Protein AF-A0A2J7RCJ8-F1 (afdb_monomer_lite)

Secondary structure (DSSP, 8-state):
-----------GGGTS-S----HHHHHHHHHHHHHHHHSTT--HHHHHHHHHHHHHTS-HHHHHHHHHHHHHHHHHHHHHHHHHHHHHHHHHHHHH---------PPPPP--------HHHHHHHTS----TTTSSSPEEEEEETTTTEEEEEETTEEEEE-HHHHHHHHHHHHHHHHPPPPEEEEEEEEEE-HHHH-HHHHHHHHHS-EEEETTTTEEEE--HHHHTTTEEEEEEE-SS-EEEEEEEEESSSTT-SHHHHHHHHHHHHHH-TT-TGGG--HHHHHHHHHHHHHHHHHS-SS--HHHHHHHHHHHHHHTGGG-SB-TTS-BSEEEEEESHHHHHHHT--

Structure (mmCIF, N/CA/C/O backbone):
data_AF-A0A2J7RCJ8-F1
#
_entry.id   AF-A0A2J7RCJ8-F1
#
loop_
_atom_site.group_PDB
_atom_site.id
_atom_site.type_symbol
_atom_site.label_atom_id
_atom_site.label_alt_id
_atom_site.label_comp_id
_atom_site.label_asym_id
_atom_site.label_entity_id
_atom_site.label_seq_id
_atom_site.pdbx_PDB_ins_code
_atom_site.Cartn_x
_atom_site.Cartn_y
_atom_site.Cartn_z
_atom_site.occupancy
_atom_site.B_iso_or_equiv
_atom_site.auth_seq_id
_atom_site.auth_comp_id
_atom_site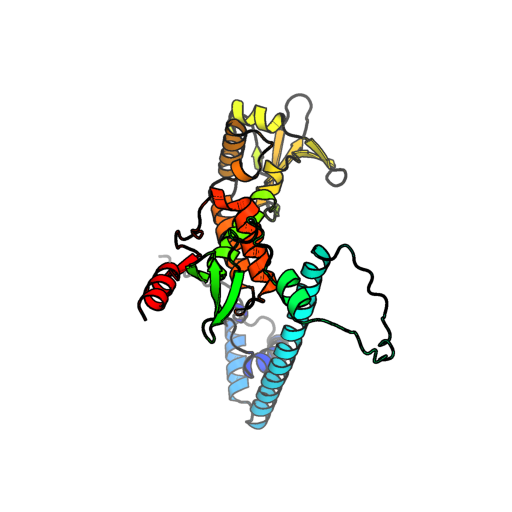.auth_asym_id
_atom_site.auth_atom_id
_atom_site.pdbx_PDB_model_num
ATOM 1 N N . MET A 1 1 ? -17.025 -30.218 -40.208 1.00 33.78 1 MET A N 1
ATOM 2 C CA . MET A 1 1 ? -17.640 -29.254 -39.274 1.00 33.78 1 MET A CA 1
ATOM 3 C C . MET A 1 1 ? -17.001 -29.493 -37.924 1.00 33.78 1 MET A C 1
ATOM 5 O O . MET A 1 1 ? -16.894 -30.642 -37.520 1.00 33.78 1 MET A O 1
ATOM 9 N N . ALA A 1 2 ? -16.418 -28.441 -37.364 1.00 34.53 2 ALA A N 1
ATOM 10 C CA . ALA A 1 2 ? -15.503 -28.496 -36.237 1.00 34.53 2 ALA A CA 1
ATOM 11 C C . ALA A 1 2 ? -16.256 -28.498 -34.902 1.00 34.53 2 ALA A C 1
ATOM 13 O O . ALA A 1 2 ? -17.109 -27.643 -34.699 1.00 34.53 2 ALA A O 1
ATOM 14 N N . GLU A 1 3 ? -15.861 -29.379 -33.985 1.00 28.91 3 GLU A N 1
ATOM 15 C CA . GLU A 1 3 ? -16.074 -29.204 -32.546 1.00 28.91 3 GLU A CA 1
ATOM 16 C C . GLU A 1 3 ? -14.773 -29.564 -31.824 1.00 28.91 3 GLU A C 1
ATOM 18 O O . GLU A 1 3 ? -14.466 -30.718 -31.533 1.00 28.91 3 GLU A O 1
ATOM 23 N N . THR A 1 4 ? -13.951 -28.547 -31.584 1.00 33.12 4 THR A N 1
ATOM 24 C CA . THR A 1 4 ? -12.796 -28.621 -30.689 1.00 33.12 4 THR A CA 1
ATOM 25 C C . THR A 1 4 ? -13.268 -28.377 -29.261 1.00 33.12 4 THR A C 1
ATOM 27 O O . THR A 1 4 ? -13.429 -27.226 -28.855 1.00 33.12 4 THR A O 1
ATOM 30 N N . LEU A 1 5 ? -13.465 -29.448 -28.488 1.00 35.62 5 LEU A N 1
ATOM 31 C CA . LEU A 1 5 ? -13.610 -29.360 -27.035 1.00 35.62 5 LEU A CA 1
ATOM 32 C C . LEU A 1 5 ? -12.259 -29.583 -26.355 1.00 35.62 5 LEU A C 1
ATOM 34 O O . LEU A 1 5 ? -11.713 -30.679 -26.258 1.00 35.62 5 LEU A O 1
ATOM 38 N N . ASN A 1 6 ? -11.744 -28.445 -25.916 1.00 37.62 6 ASN A N 1
ATOM 39 C CA . ASN A 1 6 ? -10.599 -28.205 -25.065 1.00 37.62 6 ASN A CA 1
ATOM 40 C C . ASN A 1 6 ? -10.721 -29.000 -23.746 1.00 37.62 6 ASN A C 1
ATOM 42 O O . ASN A 1 6 ? -11.616 -28.732 -22.946 1.00 37.62 6 ASN A O 1
ATOM 46 N N . SER A 1 7 ? -9.823 -29.958 -23.498 1.00 34.91 7 SER A N 1
ATOM 47 C CA . SER A 1 7 ? -9.669 -30.602 -22.187 1.00 34.91 7 SER A CA 1
ATOM 48 C C . SER A 1 7 ? -8.283 -30.282 -21.645 1.00 34.91 7 SER A C 1
ATOM 50 O O . SER A 1 7 ? -7.266 -30.868 -22.011 1.00 34.91 7 SER A O 1
ATOM 52 N N . SER A 1 8 ? -8.270 -29.258 -20.804 1.00 35.66 8 SER A N 1
ATOM 53 C CA . SER A 1 8 ? -7.143 -28.773 -20.027 1.00 35.66 8 SER A CA 1
ATOM 54 C C . SER A 1 8 ? -6.447 -29.903 -19.259 1.00 35.66 8 SER A C 1
ATOM 56 O O . SER A 1 8 ? -7.055 -30.537 -18.393 1.00 35.66 8 SER A O 1
ATOM 58 N N . ASN A 1 9 ? -5.150 -30.089 -19.514 1.00 40.53 9 ASN A N 1
ATOM 59 C CA . ASN A 1 9 ? -4.245 -30.952 -18.752 1.00 40.53 9 ASN A CA 1
ATOM 60 C C . ASN A 1 9 ? -3.974 -30.381 -17.346 1.00 40.53 9 ASN A C 1
ATOM 62 O O . ASN A 1 9 ? -2.853 -29.998 -17.010 1.00 40.53 9 ASN A O 1
ATOM 66 N N . HIS A 1 10 ? -5.002 -30.318 -16.502 1.00 37.50 10 HIS A N 1
ATOM 67 C CA . HIS A 1 10 ? -4.831 -30.066 -15.079 1.00 37.50 10 HIS A CA 1
ATOM 68 C C . HIS A 1 10 ? -4.618 -31.397 -14.356 1.00 37.50 10 HIS A C 1
ATOM 70 O O . HIS A 1 10 ? -5.434 -32.314 -14.414 1.00 37.50 10 HIS A O 1
ATOM 76 N N . SER A 1 11 ? -3.485 -31.511 -13.666 1.00 38.22 11 SER A N 1
ATOM 77 C CA . SER A 1 11 ? -3.204 -32.616 -12.753 1.00 38.22 11 SER A CA 1
ATOM 78 C C . SER A 1 11 ? -4.326 -32.684 -11.708 1.00 38.22 11 SER A C 1
ATOM 80 O O . SER A 1 11 ? -4.509 -31.730 -10.966 1.00 38.22 11 SER A O 1
ATOM 82 N N . VAL A 1 12 ? -5.062 -33.797 -11.593 1.00 42.88 12 VAL A N 1
ATOM 83 C CA . VAL A 1 12 ? -6.174 -33.990 -10.619 1.00 42.88 12 VAL A CA 1
ATOM 84 C C . VAL A 1 12 ? -5.746 -33.709 -9.164 1.00 42.88 12 VAL A C 1
ATOM 86 O O . VAL A 1 12 ? -6.575 -33.424 -8.304 1.00 42.88 12 VAL A O 1
ATOM 89 N N . SER A 1 13 ? -4.434 -33.666 -8.893 1.00 46.16 13 SER A N 1
ATOM 90 C CA . SER A 1 13 ? -3.870 -33.156 -7.637 1.00 46.16 13 SER A CA 1
ATOM 91 C C . SER A 1 13 ? -4.266 -31.710 -7.305 1.00 46.16 13 SER A C 1
ATOM 93 O O . SER A 1 13 ? -4.246 -31.363 -6.128 1.00 46.16 13 SER A O 1
ATOM 95 N N . SER A 1 14 ? -4.581 -30.865 -8.292 1.00 43.66 14 SER A N 1
ATOM 96 C CA . SER A 1 14 ? -4.983 -29.467 -8.087 1.00 43.66 14 SER A CA 1
ATOM 97 C C . SER A 1 14 ? -6.501 -29.268 -8.019 1.00 43.66 14 SER A C 1
ATOM 99 O O . SER A 1 14 ? -6.941 -28.227 -7.546 1.00 43.66 14 SER A O 1
ATOM 101 N N . GLN A 1 15 ? -7.307 -30.249 -8.445 1.00 44.03 15 GLN A N 1
ATOM 102 C CA . GLN A 1 15 ? -8.778 -30.176 -8.400 1.00 44.03 15 GLN A CA 1
ATOM 103 C C . GLN A 1 15 ? -9.377 -30.645 -7.066 1.00 44.03 15 GLN A C 1
ATOM 105 O O . GLN A 1 15 ? -10.511 -30.303 -6.740 1.00 44.03 15 GLN A O 1
ATOM 110 N N . MET A 1 16 ? -8.611 -31.362 -6.246 1.00 44.56 16 MET A N 1
ATOM 111 C CA . MET A 1 16 ? -9.000 -31.705 -4.877 1.00 44.56 16 MET A CA 1
ATOM 112 C C . MET A 1 16 ? -8.595 -30.563 -3.940 1.00 44.56 16 MET A C 1
ATOM 114 O O . MET A 1 16 ? -7.604 -30.644 -3.212 1.00 44.56 16 MET A O 1
ATOM 118 N N . GLY A 1 17 ? -9.346 -29.461 -4.018 1.00 36.94 17 GLY A N 1
ATOM 119 C CA . GLY A 1 17 ? -9.201 -28.306 -3.139 1.00 36.94 17 GLY A CA 1
ATOM 120 C C . GLY A 1 17 ? -9.111 -28.737 -1.677 1.00 36.94 17 GLY A C 1
ATOM 121 O O . GLY A 1 17 ? -9.930 -29.524 -1.213 1.00 36.94 17 GLY A O 1
ATOM 122 N N . CYS A 1 18 ? -8.074 -28.236 -1.002 1.00 49.69 18 CYS A N 1
ATOM 123 C CA . CYS A 1 18 ? -7.753 -28.358 0.420 1.00 49.69 18 CYS A CA 1
ATOM 124 C C . CYS A 1 18 ? -8.879 -28.951 1.292 1.00 49.69 18 CYS A C 1
ATOM 126 O O . CYS A 1 18 ? -9.639 -28.234 1.939 1.00 49.69 18 CYS A O 1
ATOM 128 N N . LYS A 1 19 ? -8.965 -30.278 1.328 1.00 42.50 19 LYS A N 1
ATOM 129 C CA . LYS A 1 19 ? -9.680 -31.026 2.355 1.00 42.50 19 LYS A CA 1
ATOM 130 C C . LYS A 1 19 ? -8.704 -32.084 2.832 1.00 42.50 19 LYS A C 1
ATOM 132 O O . LYS A 1 19 ? -8.189 -32.847 2.022 1.00 42.50 19 LYS A O 1
ATOM 137 N N . GLU A 1 20 ? -8.343 -31.965 4.104 1.00 48.31 20 GLU A N 1
ATOM 138 C CA . GLU A 1 20 ? -7.801 -32.990 5.006 1.00 48.31 20 GLU A CA 1
ATOM 139 C C . GLU A 1 20 ? -7.445 -34.311 4.306 1.00 48.31 20 GLU A C 1
ATOM 141 O O . GLU A 1 20 ? -8.306 -34.959 3.714 1.00 48.31 20 GLU A O 1
ATOM 146 N N . GLN A 1 21 ? -6.158 -34.679 4.318 1.00 55.47 21 GLN A N 1
ATOM 147 C CA . GLN A 1 21 ? -5.596 -35.756 3.495 1.00 55.47 21 GLN A CA 1
ATOM 148 C C . GLN A 1 21 ? -6.320 -37.084 3.752 1.00 55.47 21 GLN A C 1
ATOM 150 O O . GLN A 1 21 ? -5.940 -37.832 4.647 1.00 55.47 21 GLN A O 1
ATOM 155 N N . SER A 1 22 ? -7.341 -37.395 2.950 1.00 66.25 22 SER A N 1
ATOM 156 C CA . SER A 1 22 ? -8.106 -38.630 3.109 1.00 66.25 22 SER A CA 1
ATOM 157 C C . SER A 1 22 ? -7.198 -39.849 2.913 1.00 66.25 22 SER A C 1
ATOM 159 O O . SER A 1 22 ? -6.204 -39.786 2.178 1.00 66.25 22 SER A O 1
ATOM 161 N N . ALA A 1 23 ? -7.538 -40.970 3.556 1.00 73.12 23 ALA A N 1
ATOM 162 C CA . ALA A 1 23 ? -6.786 -42.228 3.502 1.00 73.12 23 ALA A CA 1
ATOM 163 C C . ALA A 1 23 ? -6.424 -42.650 2.057 1.00 73.12 23 ALA A C 1
ATOM 165 O O . ALA A 1 23 ? -5.292 -43.061 1.786 1.00 73.12 23 ALA A O 1
ATOM 166 N N . PHE A 1 24 ? -7.332 -42.404 1.106 1.00 76.38 24 PHE A N 1
ATOM 167 C CA . PHE A 1 24 ? -7.132 -42.644 -0.325 1.00 76.38 24 PHE A CA 1
ATOM 168 C C . PHE A 1 24 ? -5.955 -41.859 -0.921 1.00 76.38 24 PHE A C 1
ATOM 170 O O . PHE A 1 24 ? -5.207 -42.373 -1.746 1.00 76.38 24 PHE A O 1
ATOM 177 N N . THR A 1 25 ? -5.737 -40.619 -0.482 1.00 78.38 25 THR A N 1
ATOM 178 C CA . THR A 1 25 ? -4.664 -39.759 -1.011 1.00 78.38 25 THR A CA 1
ATOM 179 C C . THR A 1 25 ? -3.283 -40.334 -0.685 1.00 78.38 25 THR A C 1
ATOM 181 O O . THR A 1 25 ? -2.341 -40.211 -1.472 1.00 78.38 25 THR A O 1
ATOM 184 N N . LYS A 1 26 ? -3.146 -40.991 0.475 1.00 77.19 26 LYS A N 1
ATOM 185 C CA . LYS A 1 26 ? -1.904 -41.668 0.877 1.00 77.19 26 LYS A CA 1
ATOM 186 C C . LYS A 1 26 ? -1.665 -42.923 0.058 1.00 77.19 26 LYS A C 1
ATOM 188 O O . LYS A 1 26 ? -0.557 -43.104 -0.445 1.00 77.19 26 LYS A O 1
ATOM 193 N N . PHE A 1 27 ? -2.706 -43.725 -0.108 1.00 80.69 27 PHE A N 1
ATOM 194 C CA . PHE A 1 27 ? -2.668 -44.906 -0.953 1.00 80.69 27 PHE A CA 1
ATOM 195 C C . PHE A 1 27 ? -2.293 -44.559 -2.397 1.00 80.69 27 PHE A C 1
ATOM 197 O O . PHE A 1 27 ? -1.306 -45.072 -2.921 1.00 80.69 27 PHE A O 1
ATOM 204 N N . ALA A 1 28 ? -2.977 -43.584 -2.999 1.00 78.81 28 ALA A N 1
ATOM 205 C CA . ALA A 1 28 ? -2.711 -43.143 -4.362 1.00 78.81 28 ALA A CA 1
ATOM 206 C C . ALA A 1 28 ? -1.266 -42.649 -4.542 1.00 78.81 28 ALA A C 1
ATOM 208 O O . ALA A 1 28 ? -0.654 -42.902 -5.574 1.00 78.81 28 ALA A O 1
ATOM 209 N N . ARG A 1 29 ? -0.671 -41.995 -3.536 1.00 79.94 29 ARG A N 1
ATOM 210 C CA . ARG A 1 29 ? 0.734 -41.558 -3.594 1.00 79.94 29 ARG A CA 1
ATOM 211 C C . ARG A 1 29 ? 1.728 -42.726 -3.598 1.00 79.94 29 ARG A C 1
ATOM 213 O O . ARG A 1 29 ? 2.786 -42.593 -4.206 1.00 79.94 29 ARG A O 1
ATOM 220 N N . GLN A 1 30 ? 1.416 -43.829 -2.919 1.00 77.94 30 GLN A N 1
ATOM 221 C CA . GLN A 1 30 ? 2.280 -45.014 -2.855 1.00 77.94 30 GLN A CA 1
ATOM 222 C C . GLN A 1 30 ? 2.100 -45.938 -4.064 1.00 77.94 30 GLN A C 1
ATOM 224 O O . GLN A 1 30 ? 3.084 -46.473 -4.571 1.00 77.94 30 GLN A O 1
ATOM 229 N N . GLU A 1 31 ? 0.871 -46.088 -4.555 1.00 78.50 31 GLU A N 1
ATOM 230 C CA . GLU A 1 31 ? 0.547 -47.010 -5.648 1.00 78.50 31 GLU A CA 1
ATOM 231 C C . GLU A 1 31 ? 0.711 -46.399 -7.040 1.00 78.50 31 GLU A C 1
ATOM 233 O O . GLU A 1 31 ? 1.065 -47.105 -7.981 1.00 78.50 31 GLU A O 1
ATOM 238 N N . ARG A 1 32 ? 0.548 -45.078 -7.196 1.00 78.00 32 ARG A N 1
ATOM 239 C CA . ARG A 1 32 ? 0.750 -44.395 -8.485 1.00 78.00 32 ARG A CA 1
ATOM 240 C C . ARG A 1 32 ? 2.094 -44.717 -9.161 1.00 78.00 32 ARG A C 1
ATOM 242 O O . ARG A 1 32 ? 2.058 -45.016 -10.352 1.00 78.00 32 ARG A O 1
ATOM 249 N N . PRO A 1 33 ? 3.262 -44.696 -8.483 1.00 77.25 33 PRO A N 1
ATOM 250 C CA . PRO A 1 33 ? 4.522 -45.074 -9.126 1.00 77.25 33 PRO A CA 1
ATOM 251 C C . PRO A 1 33 ? 4.590 -46.559 -9.515 1.00 77.25 33 PRO A C 1
ATOM 253 O O . PRO A 1 33 ? 5.268 -46.883 -10.485 1.00 77.25 33 PRO A O 1
ATOM 256 N N . LYS A 1 34 ? 3.876 -47.456 -8.818 1.00 79.38 34 LYS A N 1
ATOM 257 C CA . LYS A 1 34 ? 3.797 -48.879 -9.192 1.00 79.38 34 LYS A CA 1
ATOM 258 C C . LYS A 1 34 ? 2.946 -49.067 -10.448 1.00 79.38 34 LYS A C 1
ATOM 260 O O . LYS A 1 34 ? 3.401 -49.703 -11.390 1.00 79.38 34 LYS A O 1
ATOM 265 N N . VAL A 1 35 ? 1.790 -48.401 -10.515 1.00 77.56 35 VAL A N 1
ATOM 266 C CA . VAL A 1 35 ? 0.914 -48.395 -11.703 1.00 77.56 35 VAL A CA 1
ATOM 267 C C . VAL A 1 35 ? 1.629 -47.802 -12.923 1.00 77.56 35 VAL A C 1
ATOM 269 O O . VAL A 1 35 ? 1.541 -48.354 -14.013 1.00 77.56 35 VAL A O 1
ATOM 272 N N . LEU A 1 36 ? 2.391 -46.717 -12.748 1.00 74.81 36 LEU A N 1
ATOM 273 C CA . LEU A 1 36 ? 3.191 -46.106 -13.822 1.00 74.81 36 LEU A CA 1
ATOM 274 C C . LEU A 1 36 ? 4.344 -47.001 -14.303 1.00 74.81 36 LEU A C 1
ATOM 276 O O . LEU A 1 36 ? 4.742 -46.902 -15.460 1.00 74.81 36 LEU A O 1
ATOM 280 N N . LYS A 1 37 ? 4.888 -47.853 -13.424 1.00 77.62 37 LYS A N 1
ATOM 281 C CA . LYS A 1 37 ? 5.946 -48.813 -13.766 1.00 77.62 37 LYS A CA 1
ATOM 282 C C . LYS A 1 37 ? 5.391 -50.047 -14.482 1.00 77.62 37 LYS A C 1
ATOM 284 O O . LYS A 1 37 ? 6.044 -50.560 -15.381 1.00 77.62 37 LYS A O 1
ATOM 289 N N . GLU A 1 38 ? 4.205 -50.506 -14.089 1.00 75.38 38 GLU A N 1
ATOM 290 C CA . GLU A 1 38 ? 3.490 -51.617 -14.732 1.00 75.38 38 GLU A CA 1
ATOM 291 C C . GLU A 1 38 ? 2.919 -51.217 -16.099 1.00 75.38 38 GLU A C 1
ATOM 293 O O . GLU A 1 38 ? 2.880 -52.035 -17.013 1.00 75.38 38 GLU A O 1
ATOM 298 N N . PHE A 1 39 ? 2.534 -49.947 -16.259 1.00 69.50 39 PHE A N 1
ATOM 299 C CA . PHE A 1 39 ? 1.964 -49.420 -17.493 1.00 69.50 39 PHE A CA 1
ATOM 300 C C . PHE A 1 39 ? 2.641 -48.108 -17.933 1.00 69.50 39 PHE A C 1
ATOM 302 O O . PHE A 1 39 ? 2.095 -47.015 -17.719 1.00 69.50 39 PHE A O 1
ATOM 309 N N . PRO A 1 40 ? 3.824 -48.180 -18.567 1.00 73.56 40 PRO A N 1
ATOM 310 C CA . PRO A 1 40 ? 4.488 -46.991 -19.087 1.00 73.56 40 PRO A CA 1
ATOM 311 C C . PRO A 1 40 ? 3.658 -46.367 -20.224 1.00 73.56 40 PRO A C 1
ATOM 313 O O . PRO A 1 40 ? 3.291 -47.041 -21.181 1.00 73.56 40 PRO A O 1
ATOM 316 N N . GLY A 1 41 ? 3.357 -45.067 -20.126 1.00 72.25 41 GLY A N 1
ATOM 317 C CA . GLY A 1 41 ? 2.673 -44.303 -21.183 1.00 72.25 41 GLY A CA 1
ATOM 318 C C . GLY A 1 41 ? 1.138 -44.296 -21.141 1.00 72.25 41 GLY A C 1
ATOM 319 O O . GLY A 1 41 ? 0.516 -43.750 -22.051 1.00 72.25 41 GLY A O 1
ATOM 320 N N . ILE A 1 42 ? 0.502 -44.853 -20.101 1.00 76.31 42 ILE A N 1
ATOM 321 C CA . ILE A 1 42 ? -0.959 -44.769 -19.945 1.00 76.31 42 ILE A CA 1
ATOM 322 C C . ILE A 1 42 ? -1.420 -43.325 -19.681 1.00 76.31 42 ILE A C 1
ATOM 324 O O . ILE A 1 42 ? -0.824 -42.581 -18.899 1.00 76.31 42 ILE A O 1
ATOM 328 N N . ALA A 1 43 ? -2.540 -42.954 -20.313 1.00 73.69 43 ALA A N 1
ATOM 329 C CA . ALA A 1 43 ? -3.213 -41.679 -20.100 1.00 73.69 43 ALA A CA 1
ATOM 330 C C . ALA A 1 43 ? -3.604 -41.490 -18.626 1.00 73.69 43 ALA A C 1
ATOM 332 O O . ALA A 1 43 ? -4.147 -42.385 -17.978 1.00 73.69 43 ALA A O 1
ATOM 333 N N . PHE A 1 44 ? -3.368 -40.290 -18.105 1.00 69.44 44 PHE A N 1
ATOM 334 C CA . PHE A 1 44 ? -3.556 -39.958 -16.695 1.00 69.44 44 PHE A CA 1
ATOM 335 C C . PHE A 1 44 ? -4.956 -40.293 -16.142 1.00 69.44 44 PHE A C 1
ATOM 337 O O . PHE A 1 44 ? -5.064 -40.751 -15.005 1.00 69.44 44 PHE A O 1
ATOM 344 N N . THR A 1 45 ? -6.006 -40.140 -16.953 1.00 71.81 45 THR A N 1
ATOM 345 C CA . THR A 1 45 ? -7.397 -40.476 -16.600 1.00 71.81 45 THR A CA 1
ATOM 346 C C . THR A 1 45 ? -7.589 -41.968 -16.307 1.00 71.81 45 THR A C 1
ATOM 348 O O . THR A 1 45 ? -8.194 -42.329 -15.298 1.00 71.81 45 THR A O 1
ATOM 351 N N . LYS A 1 46 ? -6.970 -42.848 -17.101 1.00 72.81 46 LYS A N 1
ATOM 352 C CA . LYS A 1 46 ? -6.979 -44.298 -16.848 1.00 72.81 46 LYS A CA 1
ATOM 353 C C . LYS A 1 46 ? -6.172 -44.674 -15.605 1.00 72.81 46 LYS A C 1
ATOM 355 O O . LYS A 1 46 ? -6.550 -45.589 -14.882 1.00 72.81 46 LYS A O 1
ATOM 360 N N . VAL A 1 47 ? -5.092 -43.944 -15.300 1.00 75.31 47 VAL A N 1
ATOM 361 C CA . VAL A 1 47 ? -4.345 -44.140 -14.041 1.00 75.31 47 VAL A CA 1
ATOM 362 C C . VAL A 1 47 ? -5.222 -43.804 -12.833 1.00 75.31 47 VAL A C 1
ATOM 364 O O . VAL A 1 47 ? -5.184 -44.524 -11.838 1.00 75.31 47 VAL A O 1
ATOM 367 N N . SER A 1 48 ? -6.025 -42.737 -12.898 1.00 73.69 48 SER A N 1
ATOM 368 C CA . SER A 1 48 ? -6.946 -42.402 -11.805 1.00 73.69 48 SER A CA 1
ATOM 369 C C . SER A 1 48 ? -8.047 -43.445 -11.606 1.00 73.69 48 SER A C 1
ATOM 371 O O . SER A 1 48 ? -8.330 -43.780 -10.459 1.00 73.69 48 SER A O 1
ATOM 373 N N . GLU A 1 49 ? -8.616 -43.994 -12.681 1.00 74.94 49 GLU A N 1
ATOM 374 C CA . GLU A 1 49 ? -9.629 -45.059 -12.605 1.00 74.94 49 GLU A CA 1
ATOM 375 C C . GLU A 1 49 ? -9.053 -46.327 -11.957 1.00 74.94 49 GLU A C 1
ATOM 377 O O . GLU A 1 49 ? -9.598 -46.815 -10.965 1.00 74.94 49 GLU A O 1
ATOM 382 N N . LEU A 1 50 ? -7.875 -46.773 -12.411 1.00 77.06 50 LEU A N 1
ATOM 383 C CA . LEU A 1 50 ? -7.176 -47.937 -11.850 1.00 77.06 50 LEU A CA 1
ATOM 384 C C . LEU A 1 50 ? -6.842 -47.771 -10.361 1.00 77.06 50 LEU A C 1
ATOM 386 O O . LEU A 1 50 ? -6.916 -48.728 -9.592 1.00 77.06 50 LEU A O 1
ATOM 390 N N . LEU A 1 51 ? -6.475 -46.563 -9.924 1.00 80.25 51 LEU A N 1
ATOM 391 C CA . LEU A 1 51 ? -6.195 -46.295 -8.510 1.00 80.25 51 LEU A CA 1
ATOM 392 C C . LEU A 1 51 ? -7.463 -46.348 -7.648 1.00 80.25 51 LEU A C 1
ATOM 394 O O . LEU A 1 51 ? -7.399 -46.808 -6.508 1.00 80.25 51 LEU A O 1
ATOM 398 N N . VAL A 1 52 ? -8.611 -45.907 -8.169 1.00 77.44 52 VAL A N 1
ATOM 399 C CA . VAL A 1 52 ? -9.899 -45.992 -7.460 1.00 77.44 52 VAL A CA 1
ATOM 400 C C . VAL A 1 52 ? -10.380 -47.440 -7.367 1.00 77.44 52 VAL A C 1
ATOM 402 O O . VAL A 1 52 ? -10.845 -47.855 -6.306 1.00 77.44 52 VAL A O 1
ATOM 405 N N . GLU A 1 53 ? -10.233 -48.226 -8.433 1.00 78.25 53 GLU A N 1
ATOM 406 C CA . GLU A 1 53 ? -10.567 -49.655 -8.428 1.00 78.25 53 GLU A CA 1
ATOM 407 C C . GLU A 1 53 ? -9.684 -50.438 -7.457 1.00 78.25 53 GLU A C 1
ATOM 409 O O . GLU A 1 53 ? -10.205 -51.166 -6.610 1.00 78.25 53 GLU A O 1
ATOM 414 N N . ARG A 1 54 ? -8.361 -50.215 -7.494 1.00 78.62 54 ARG A N 1
ATOM 415 C CA . ARG A 1 54 ? -7.434 -50.835 -6.537 1.00 78.62 54 ARG A CA 1
ATOM 416 C C . ARG A 1 54 ? -7.771 -50.453 -5.100 1.00 78.62 54 ARG A C 1
ATOM 418 O O . ARG A 1 54 ? -7.731 -51.319 -4.243 1.00 78.62 54 ARG A O 1
ATOM 425 N N . TRP A 1 55 ? -8.177 -49.209 -4.833 1.00 77.12 55 TRP A N 1
ATOM 426 C CA . TRP A 1 55 ? -8.619 -48.788 -3.498 1.00 77.12 55 TRP A CA 1
ATOM 427 C C . TRP A 1 55 ? -9.900 -49.492 -3.035 1.00 77.12 55 TRP A C 1
ATOM 429 O O . TRP A 1 55 ? -10.003 -49.873 -1.873 1.00 77.12 55 TRP A O 1
ATOM 439 N N . ARG A 1 56 ? -10.877 -49.695 -3.926 1.00 76.06 56 ARG A N 1
ATOM 440 C CA . ARG A 1 56 ? -12.118 -50.423 -3.601 1.00 76.06 56 ARG A CA 1
ATOM 441 C C . ARG A 1 56 ? -11.883 -51.917 -3.371 1.00 76.06 56 ARG A C 1
ATOM 443 O O . ARG A 1 56 ? -12.603 -52.509 -2.579 1.00 76.06 56 ARG A O 1
ATOM 450 N N . ALA A 1 57 ? -10.887 -52.496 -4.037 1.00 78.38 57 ALA A N 1
ATOM 451 C CA . ALA A 1 57 ? -10.518 -53.904 -3.907 1.00 78.38 57 ALA A CA 1
ATOM 452 C C . ALA A 1 57 ? -9.610 -54.209 -2.695 1.00 78.38 57 ALA A C 1
ATOM 454 O O . ALA A 1 57 ? -9.322 -55.377 -2.437 1.00 78.38 57 ALA A O 1
ATOM 455 N N . LEU A 1 58 ? -9.149 -53.193 -1.953 1.00 79.06 58 LEU A N 1
ATOM 456 C CA . LEU A 1 58 ? -8.327 -53.402 -0.758 1.00 79.06 58 LEU A CA 1
ATOM 457 C C . LEU A 1 58 ? -9.125 -54.039 0.389 1.00 79.06 58 LEU A C 1
ATOM 459 O O . LEU A 1 58 ? -10.273 -53.651 0.630 1.00 79.06 58 LEU A O 1
ATOM 463 N N . PRO A 1 59 ? -8.497 -54.929 1.178 1.00 78.50 59 PRO A N 1
ATOM 464 C CA . PRO A 1 59 ? -9.101 -55.464 2.389 1.00 78.50 59 PRO A CA 1
ATOM 465 C C . PRO A 1 59 ? -9.309 -54.364 3.441 1.00 78.50 59 PRO A C 1
ATOM 467 O O . PRO A 1 59 ? -8.552 -53.392 3.533 1.00 78.50 59 PRO A O 1
ATOM 470 N N . VAL A 1 60 ? -10.334 -54.538 4.280 1.00 70.62 60 VAL A N 1
ATOM 471 C CA . VAL A 1 60 ? -10.744 -53.566 5.315 1.00 70.62 60 VAL A CA 1
ATOM 472 C C . VAL A 1 60 ? -9.594 -53.226 6.280 1.00 70.62 60 VAL A C 1
ATOM 474 O O . VAL A 1 60 ? -9.476 -52.093 6.745 1.00 70.62 60 VAL A O 1
ATOM 477 N N . GLU A 1 61 ? -8.693 -54.174 6.532 1.00 72.94 61 GLU A N 1
ATOM 478 C CA . GLU A 1 61 ? -7.515 -54.003 7.390 1.00 72.94 61 GLU A CA 1
ATOM 479 C C . GLU A 1 61 ? -6.519 -52.967 6.842 1.00 72.94 61 GLU A C 1
ATOM 481 O O . GLU A 1 61 ? -5.966 -52.156 7.595 1.00 72.94 61 GLU A O 1
ATOM 486 N N . GLU A 1 62 ? -6.328 -52.933 5.522 1.00 74.62 62 GLU A N 1
ATOM 487 C CA . GLU A 1 62 ? -5.447 -51.963 4.872 1.00 74.62 62 GLU A CA 1
ATOM 488 C C . GLU A 1 62 ? -6.090 -50.576 4.798 1.00 74.62 62 GLU A C 1
ATOM 490 O O . GLU A 1 62 ? -5.407 -49.573 5.026 1.00 74.62 62 GLU A O 1
ATOM 495 N N . HIS A 1 63 ? -7.413 -50.501 4.610 1.00 71.31 63 HIS A N 1
ATOM 496 C CA . HIS A 1 63 ? -8.163 -49.243 4.735 1.00 71.31 63 HIS A CA 1
ATOM 497 C C . HIS A 1 63 ? -7.952 -48.591 6.106 1.00 71.31 63 HIS A C 1
ATOM 499 O O . HIS A 1 63 ? -7.602 -47.410 6.183 1.00 71.31 63 HIS A O 1
ATOM 505 N N . ILE A 1 64 ? -8.057 -49.373 7.188 1.00 75.44 64 ILE A N 1
ATOM 506 C CA . ILE A 1 64 ? -7.847 -48.893 8.564 1.00 75.44 64 ILE A CA 1
ATOM 507 C C . ILE A 1 64 ? -6.409 -48.388 8.764 1.00 75.44 64 ILE A C 1
ATOM 509 O O . ILE A 1 64 ? -6.186 -47.380 9.444 1.00 75.44 64 ILE A O 1
ATOM 513 N N . LYS A 1 65 ? -5.411 -49.049 8.163 1.00 80.31 65 LYS A N 1
ATOM 514 C CA . LYS A 1 65 ? -4.005 -48.619 8.223 1.00 80.31 65 LYS A CA 1
ATOM 515 C C . LYS A 1 65 ? -3.812 -47.244 7.582 1.00 80.31 65 LYS A C 1
ATOM 517 O O . LYS A 1 65 ? -3.185 -46.369 8.186 1.00 80.31 65 LYS A O 1
ATOM 522 N N . TYR A 1 66 ? -4.368 -47.028 6.392 1.00 77.06 66 TYR A N 1
ATOM 523 C CA . TYR A 1 66 ? -4.273 -45.739 5.704 1.00 77.06 66 TYR A CA 1
ATOM 524 C C . TYR A 1 66 ? -5.066 -44.633 6.412 1.00 77.06 66 TYR A C 1
ATOM 526 O O . TYR A 1 66 ? -4.628 -43.480 6.427 1.00 77.06 66 TYR A O 1
ATOM 534 N N . GLU A 1 67 ? -6.171 -44.975 7.074 1.00 76.81 67 GLU A N 1
ATOM 535 C CA . GLU A 1 67 ? -6.945 -44.038 7.889 1.00 76.81 67 GLU A CA 1
ATOM 536 C C . GLU A 1 67 ? -6.192 -43.596 9.155 1.00 76.81 67 GLU A C 1
ATOM 538 O O . GLU A 1 67 ? -6.163 -42.407 9.487 1.00 76.81 67 GLU A O 1
ATOM 543 N N . LYS A 1 68 ? -5.508 -44.523 9.839 1.00 78.94 68 LYS A N 1
ATOM 544 C CA . LYS A 1 68 ? -4.638 -44.194 10.982 1.00 78.94 68 LYS A CA 1
ATOM 545 C C . LYS A 1 68 ? -3.478 -43.286 10.566 1.00 78.94 68 LYS A C 1
ATOM 547 O O . LYS A 1 68 ? -3.214 -42.287 11.233 1.00 78.94 68 LYS A O 1
ATOM 552 N N . LEU A 1 69 ? -2.842 -43.576 9.430 1.00 75.94 69 LEU A N 1
ATOM 553 C CA . LEU A 1 69 ? -1.748 -42.761 8.887 1.00 75.94 69 LEU A CA 1
ATOM 554 C C . LEU A 1 69 ? -2.195 -41.346 8.489 1.00 75.94 69 LEU A C 1
ATOM 556 O O . LEU A 1 69 ? -1.435 -40.391 8.667 1.00 75.94 69 LEU A O 1
ATOM 560 N N . ALA A 1 70 ? -3.417 -41.190 7.973 1.00 73.38 70 ALA A N 1
ATOM 561 C CA . ALA A 1 70 ? -4.006 -39.876 7.719 1.00 73.38 70 ALA A CA 1
ATOM 562 C C . ALA A 1 70 ? -4.177 -39.085 9.030 1.00 73.38 70 ALA A C 1
ATOM 564 O O . ALA A 1 70 ? -3.667 -37.968 9.154 1.00 73.38 70 ALA A O 1
ATOM 565 N N . LYS A 1 71 ? -4.773 -39.715 10.052 1.00 76.88 71 LYS A N 1
ATOM 566 C CA . LYS A 1 71 ? -5.014 -39.106 11.373 1.00 76.88 71 LYS A CA 1
ATOM 567 C C . LYS A 1 71 ? -3.723 -38.692 12.096 1.00 76.88 71 LYS A C 1
ATOM 569 O O . LYS A 1 71 ? -3.687 -37.637 12.730 1.00 76.88 71 LYS A O 1
ATOM 574 N N . GLU A 1 72 ? -2.652 -39.481 12.015 1.00 77.19 72 GLU A N 1
ATOM 575 C CA . GLU A 1 72 ? -1.359 -39.139 12.631 1.00 77.19 72 GLU A CA 1
ATOM 576 C C . GLU A 1 72 ? -0.664 -37.950 11.959 1.00 77.19 72 GLU A C 1
ATOM 578 O O . GLU A 1 72 ? -0.079 -37.100 12.637 1.00 77.19 72 GLU A O 1
ATOM 583 N N . MET A 1 73 ? -0.738 -37.859 10.631 1.00 65.50 73 MET A N 1
ATOM 584 C CA . MET A 1 73 ? -0.144 -36.750 9.882 1.00 65.50 73 MET A CA 1
ATOM 585 C C . MET A 1 73 ? -0.905 -35.442 10.095 1.00 65.50 73 MET A C 1
ATOM 587 O O . MET A 1 73 ? -0.269 -34.394 10.202 1.00 65.50 73 MET A O 1
ATOM 591 N N . ASP A 1 74 ? -2.230 -35.494 10.241 1.00 66.50 74 ASP A N 1
ATOM 592 C CA . ASP A 1 74 ? -3.029 -34.320 10.599 1.00 66.50 74 ASP A CA 1
ATOM 593 C C . ASP A 1 74 ? -2.712 -33.827 12.017 1.00 66.50 74 ASP A C 1
ATOM 595 O O . ASP A 1 74 ? -2.566 -32.621 12.234 1.00 66.50 74 ASP A O 1
ATOM 599 N N . LYS A 1 75 ? -2.502 -34.745 12.974 1.00 72.25 75 LYS A N 1
ATOM 600 C CA . LYS A 1 75 ? -2.006 -34.392 14.317 1.00 72.25 75 LYS A CA 1
ATOM 601 C C . LYS A 1 75 ? -0.626 -33.733 14.253 1.00 72.25 75 LYS A C 1
ATOM 603 O O . LYS A 1 75 ? -0.446 -32.664 14.832 1.00 72.25 75 LYS A O 1
ATOM 608 N N . LYS A 1 76 ? 0.331 -34.308 13.513 1.00 68.25 76 LYS A N 1
ATOM 609 C CA . LYS A 1 76 ? 1.671 -33.714 13.327 1.00 68.25 76 LYS A CA 1
ATOM 610 C C . LYS A 1 76 ? 1.610 -32.346 12.644 1.00 68.25 76 LYS A C 1
ATOM 612 O O . LYS A 1 76 ? 2.336 -31.445 13.051 1.00 68.25 76 LYS A O 1
ATOM 617 N N . ARG A 1 77 ? 0.721 -32.165 11.660 1.00 60.91 77 ARG A N 1
ATOM 618 C CA . ARG A 1 77 ? 0.530 -30.888 10.961 1.00 60.91 77 ARG A CA 1
ATOM 619 C C . ARG A 1 77 ? -0.007 -29.801 11.891 1.00 60.91 77 ARG A C 1
ATOM 621 O O . ARG A 1 77 ? 0.530 -28.696 11.864 1.00 60.91 77 ARG A O 1
ATOM 628 N N . LYS A 1 78 ? -0.995 -30.117 12.740 1.00 60.69 78 LYS A N 1
ATOM 629 C CA . LYS A 1 78 ? -1.500 -29.202 13.783 1.00 60.69 78 LYS A CA 1
ATOM 630 C C . LYS A 1 78 ? -0.387 -28.802 14.761 1.00 60.69 78 LYS A C 1
ATOM 632 O O . LYS A 1 78 ? -0.156 -27.616 14.951 1.00 60.69 78 LYS A O 1
ATOM 637 N N . TYR A 1 79 ? 0.399 -29.770 15.240 1.00 57.50 79 TYR A N 1
ATOM 638 C CA . TYR A 1 79 ? 1.567 -29.507 16.094 1.00 57.50 79 TYR A CA 1
ATOM 639 C C . TYR A 1 79 ? 2.660 -28.656 15.417 1.00 57.50 79 TYR A C 1
ATOM 641 O O . TYR A 1 79 ? 3.306 -27.847 16.076 1.00 57.50 79 TYR A O 1
ATOM 649 N N . SER A 1 80 ? 2.899 -28.818 14.110 1.00 53.91 80 SER A N 1
ATOM 650 C CA . SER A 1 80 ? 3.867 -27.992 13.370 1.00 53.91 80 SER A CA 1
ATOM 651 C C . SER A 1 80 ? 3.340 -26.596 13.024 1.00 53.91 80 SER A C 1
ATOM 653 O O . SER A 1 80 ? 4.119 -25.649 13.008 1.00 53.91 80 SER A O 1
ATOM 655 N N . ALA A 1 81 ? 2.032 -26.440 12.792 1.00 50.12 81 ALA A N 1
ATOM 656 C CA . ALA A 1 81 ? 1.408 -25.137 12.564 1.00 50.12 81 ALA A CA 1
ATOM 657 C C . ALA A 1 81 ? 1.479 -24.253 13.822 1.00 50.12 81 ALA A C 1
ATOM 659 O O . ALA A 1 81 ? 1.779 -23.067 13.704 1.00 50.12 81 ALA A O 1
ATOM 660 N N . ASP A 1 82 ? 1.338 -24.852 15.011 1.00 51.91 82 ASP A N 1
ATOM 661 C CA . ASP A 1 82 ? 1.559 -24.183 16.303 1.00 51.91 82 ASP A CA 1
ATOM 662 C C . ASP A 1 82 ? 3.031 -23.794 16.555 1.00 51.91 82 ASP A C 1
ATOM 664 O O . ASP A 1 82 ? 3.307 -22.909 17.360 1.00 51.91 82 ASP A O 1
ATOM 668 N N . ARG A 1 83 ? 4.000 -24.414 15.863 1.00 45.38 83 ARG A N 1
ATOM 669 C CA . ARG A 1 83 ? 5.425 -24.020 15.929 1.00 45.38 83 ARG A CA 1
ATOM 670 C C . ARG A 1 83 ? 5.785 -22.938 14.910 1.00 45.38 83 ARG A C 1
ATOM 672 O O . ARG A 1 83 ? 6.541 -22.029 15.240 1.00 45.38 83 ARG A O 1
ATOM 679 N N . ILE A 1 84 ? 5.205 -22.987 13.709 1.00 45.59 84 ILE A N 1
ATOM 680 C CA . ILE A 1 84 ? 5.432 -21.993 12.644 1.00 45.59 84 ILE A CA 1
ATOM 681 C C . ILE A 1 84 ? 4.795 -20.637 13.000 1.00 45.59 84 ILE A C 1
ATOM 683 O O . ILE A 1 84 ? 5.371 -19.591 12.690 1.00 45.59 84 ILE A O 1
ATOM 687 N N . SER A 1 85 ? 3.667 -20.628 13.723 1.00 44.44 85 SER A N 1
ATOM 688 C CA . SER A 1 85 ? 3.112 -19.401 14.317 1.00 44.44 85 SER A CA 1
ATOM 689 C C . SER A 1 85 ? 4.046 -18.790 15.374 1.00 44.44 85 SER A C 1
ATOM 691 O O . SER A 1 85 ? 4.096 -17.572 15.507 1.00 44.44 85 SER A O 1
ATOM 693 N N . GLY A 1 86 ? 4.859 -19.598 16.063 1.00 43.38 86 GLY A N 1
ATOM 694 C CA . GLY A 1 86 ? 5.906 -19.124 16.973 1.00 43.38 86 GLY A CA 1
ATOM 695 C C . GLY A 1 86 ? 7.113 -18.499 16.261 1.00 43.38 86 GLY A C 1
ATOM 696 O O . GLY A 1 86 ? 7.609 -17.460 16.697 1.00 43.38 86 GLY A O 1
ATOM 697 N N . GLU A 1 87 ? 7.566 -19.077 15.144 1.00 41.12 87 GLU A N 1
ATOM 698 C CA . GLU A 1 87 ? 8.764 -18.621 14.414 1.00 41.12 87 GLU A CA 1
ATOM 699 C C . GLU A 1 87 ? 8.535 -17.362 13.561 1.00 41.12 87 GLU A C 1
ATOM 701 O O . GLU A 1 87 ? 9.398 -16.482 13.542 1.00 41.12 87 GLU A O 1
ATOM 706 N N . GLN A 1 88 ? 7.361 -17.179 12.941 1.00 42.00 88 GLN A N 1
ATOM 707 C CA . GLN A 1 88 ? 7.052 -15.910 12.258 1.00 42.00 88 GLN A CA 1
ATOM 708 C C . GLN A 1 88 ? 6.762 -14.759 13.236 1.00 42.00 88 GLN A C 1
ATOM 710 O O . GLN A 1 88 ? 7.090 -13.608 12.943 1.00 42.00 88 GLN A O 1
ATOM 715 N N . VAL A 1 89 ? 6.267 -15.055 14.444 1.00 42.16 89 VAL A N 1
ATOM 716 C CA . VAL A 1 89 ? 6.155 -14.065 15.531 1.00 42.16 89 VAL A CA 1
ATOM 717 C C . VAL A 1 89 ? 7.538 -13.627 16.041 1.00 42.16 89 VAL A C 1
ATOM 719 O O . VAL A 1 89 ? 7.680 -12.498 16.517 1.00 42.16 89 VAL A O 1
ATOM 722 N N . MET A 1 90 ? 8.592 -14.438 15.880 1.00 33.31 90 MET A N 1
ATOM 723 C CA . MET A 1 90 ? 9.957 -14.016 16.230 1.00 33.31 90 MET A CA 1
ATOM 724 C C . MET A 1 90 ? 10.550 -12.992 15.253 1.00 33.31 90 MET A C 1
ATOM 726 O O . MET A 1 90 ? 11.304 -12.115 15.676 1.00 33.31 90 MET A O 1
ATOM 730 N N . SER A 1 91 ? 10.186 -13.045 13.968 1.00 37.69 91 SER A N 1
ATOM 731 C CA . SER A 1 91 ? 10.681 -12.084 12.971 1.00 37.69 91 SER A CA 1
ATOM 732 C C . SER A 1 91 ? 10.063 -10.690 13.156 1.00 37.69 91 SER A C 1
ATOM 734 O O . SER A 1 91 ? 10.763 -9.686 13.036 1.00 37.69 91 SER A O 1
ATOM 736 N N . VAL A 1 92 ? 8.794 -10.610 13.579 1.00 41.31 92 VAL A N 1
ATOM 737 C CA . VAL A 1 92 ? 8.136 -9.322 13.878 1.00 41.31 92 VAL A CA 1
ATOM 738 C C . VAL A 1 92 ? 8.598 -8.746 15.227 1.00 41.31 92 VAL A C 1
ATOM 740 O O . VAL A 1 92 ? 8.762 -7.533 15.355 1.00 41.31 92 VAL A O 1
ATOM 743 N N . LYS A 1 93 ? 8.911 -9.596 16.219 1.00 39.34 93 LYS A N 1
ATOM 744 C CA . LYS A 1 93 ? 9.490 -9.156 17.504 1.00 39.34 93 LYS A CA 1
ATOM 745 C C . LYS A 1 93 ? 10.904 -8.584 17.356 1.00 39.34 93 LYS A C 1
ATOM 747 O O . LYS A 1 93 ? 11.218 -7.596 18.016 1.00 39.34 93 LYS A O 1
ATOM 752 N N . SER A 1 94 ? 11.720 -9.120 16.442 1.00 36.31 94 SER A N 1
ATOM 753 C CA . SER A 1 94 ? 13.068 -8.597 16.162 1.00 36.31 94 SER A CA 1
ATOM 754 C C . SER A 1 94 ? 13.072 -7.162 15.621 1.00 36.31 94 SER A C 1
ATOM 756 O O . SER A 1 94 ? 14.096 -6.487 15.719 1.00 36.31 94 SER A O 1
ATOM 758 N N . PHE A 1 95 ? 11.961 -6.681 15.058 1.00 39.84 95 PHE A N 1
ATOM 759 C CA . PHE A 1 95 ? 11.867 -5.312 14.548 1.00 39.84 95 PHE A CA 1
ATOM 760 C C . PHE A 1 95 ? 11.439 -4.297 15.625 1.00 39.84 95 PHE A C 1
ATOM 762 O O . PHE A 1 95 ? 11.645 -3.100 15.448 1.00 39.84 95 PHE A O 1
ATOM 769 N N . MET A 1 96 ? 10.893 -4.759 16.759 1.00 39.84 96 MET A N 1
ATOM 770 C CA . MET A 1 96 ? 10.442 -3.905 17.872 1.00 39.84 96 MET A CA 1
ATOM 771 C C . MET A 1 96 ? 11.332 -3.973 19.122 1.00 39.84 96 MET A C 1
ATOM 773 O O . MET A 1 96 ? 11.119 -3.212 20.059 1.00 39.84 96 MET A O 1
ATOM 777 N N . SER A 1 97 ? 12.361 -4.825 19.156 1.00 41.78 97 SER A N 1
ATOM 778 C CA . SER A 1 97 ? 13.283 -4.913 20.294 1.00 41.78 97 SER A CA 1
ATOM 779 C C . SER A 1 97 ? 14.667 -4.357 19.954 1.00 41.78 97 SER A C 1
ATOM 781 O O . SER A 1 97 ? 15.625 -5.107 19.758 1.00 41.78 97 SER A O 1
ATOM 783 N N . LYS A 1 98 ? 14.811 -3.030 19.930 1.00 38.91 98 LYS A N 1
ATOM 784 C CA . LYS A 1 98 ? 16.110 -2.426 20.247 1.00 38.91 98 LYS A CA 1
ATOM 785 C C . LYS A 1 98 ? 16.068 -1.898 21.672 1.00 38.91 98 LYS A C 1
ATOM 787 O O . LYS A 1 98 ? 15.333 -0.972 21.981 1.00 38.91 98 LYS A O 1
ATOM 792 N N . SER A 1 99 ? 16.945 -2.500 22.473 1.00 44.72 99 SER A N 1
ATOM 793 C CA . SER A 1 99 ? 17.240 -2.224 23.875 1.00 44.72 99 SER A CA 1
ATOM 794 C C . SER A 1 99 ? 16.214 -2.782 24.861 1.00 44.72 99 SER A C 1
ATOM 796 O O . SER A 1 99 ? 15.089 -2.315 24.943 1.00 44.72 99 SER A O 1
ATOM 798 N N . TRP A 1 100 ? 16.628 -3.807 25.607 1.00 27.81 100 TRP A N 1
ATOM 799 C CA . TRP A 1 100 ? 16.826 -3.766 27.063 1.00 27.81 100 TRP A CA 1
ATOM 800 C C . TRP A 1 100 ? 17.527 -5.079 27.445 1.00 27.81 100 TRP A C 1
ATOM 802 O O . TRP A 1 100 ? 16.961 -6.166 27.333 1.00 27.81 100 TRP A O 1
ATOM 812 N N . ASN A 1 101 ? 18.796 -4.992 27.851 1.00 39.59 101 ASN A N 1
ATOM 813 C CA . ASN A 1 101 ? 19.551 -6.148 28.335 1.00 39.59 101 ASN A CA 1
ATOM 814 C C . ASN A 1 101 ? 18.949 -6.633 29.659 1.00 39.59 101 ASN A C 1
ATOM 816 O O . ASN A 1 101 ? 19.103 -5.998 30.702 1.00 39.59 101 ASN A O 1
ATOM 820 N N . LYS A 1 102 ? 18.273 -7.783 29.618 1.00 41.88 102 LYS A N 1
ATOM 821 C CA . LYS A 1 102 ? 17.706 -8.450 30.791 1.00 41.88 102 LYS A CA 1
ATOM 822 C C . LYS A 1 102 ? 18.841 -9.121 31.574 1.00 41.88 102 LYS A C 1
ATOM 824 O O . LYS A 1 102 ? 19.222 -10.252 31.285 1.00 41.88 102 LYS A O 1
ATOM 829 N N . LYS A 1 103 ? 19.410 -8.421 32.562 1.00 42.09 103 LYS A N 1
ATOM 830 C CA . LYS A 1 103 ? 20.197 -9.080 33.615 1.00 42.09 103 LYS A CA 1
ATOM 831 C C . LYS A 1 103 ? 19.271 -10.043 34.364 1.00 42.09 103 LYS A C 1
ATOM 833 O O . LYS A 1 103 ? 18.143 -9.691 34.701 1.00 42.09 103 LYS A O 1
ATOM 838 N N . ILE A 1 104 ? 19.742 -11.263 34.597 1.00 41.41 104 ILE A N 1
ATOM 839 C CA . ILE A 1 104 ? 19.057 -12.262 35.419 1.00 41.41 104 ILE A CA 1
ATOM 840 C C . ILE A 1 104 ? 19.018 -11.724 36.855 1.00 41.41 104 ILE A C 1
ATOM 842 O O . ILE A 1 104 ? 20.028 -11.732 37.554 1.00 41.41 104 ILE A O 1
ATOM 846 N N . CYS A 1 105 ? 17.867 -11.211 37.285 1.00 36.50 105 CYS A N 1
ATOM 847 C CA . CYS A 1 105 ? 17.651 -10.814 38.671 1.00 36.50 105 CYS A CA 1
ATOM 848 C C . CYS A 1 105 ? 17.328 -12.066 39.493 1.00 36.50 105 CYS A C 1
ATOM 850 O O . CYS A 1 105 ? 16.253 -12.650 39.351 1.00 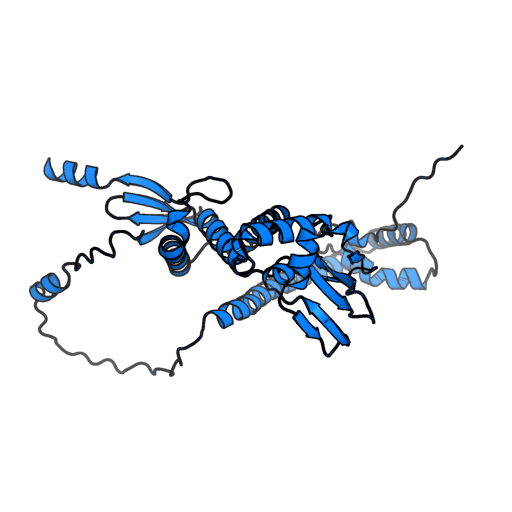36.50 105 CYS A O 1
ATOM 852 N N . GLN A 1 106 ? 18.252 -12.479 40.361 1.00 50.12 106 GLN A N 1
ATOM 853 C CA . GLN A 1 106 ? 17.923 -13.380 41.464 1.00 50.12 106 GLN A CA 1
ATOM 854 C C . GLN A 1 106 ? 16.875 -12.701 42.361 1.00 50.12 106 GLN A C 1
ATOM 856 O O . GLN A 1 106 ? 16.932 -11.488 42.571 1.00 50.12 106 GLN A O 1
ATOM 861 N N . ARG A 1 107 ? 15.891 -13.466 42.855 1.00 38.00 107 ARG A N 1
ATOM 862 C CA . ARG A 1 107 ? 14.838 -12.946 43.746 1.00 38.00 107 ARG A CA 1
ATOM 863 C C . ARG A 1 107 ? 15.489 -12.250 44.954 1.00 38.00 107 ARG A C 1
ATOM 865 O O . ARG A 1 107 ? 16.235 -12.919 45.669 1.00 38.00 107 ARG A O 1
ATOM 872 N N . PRO A 1 108 ? 15.223 -10.955 45.206 1.00 48.31 108 PRO A N 1
ATOM 873 C CA . PRO A 1 108 ? 15.787 -10.282 46.363 1.00 48.31 108 PRO A CA 1
ATOM 874 C C . PRO A 1 108 ? 15.160 -10.838 47.645 1.00 48.31 108 PRO A C 1
ATOM 876 O O . PRO A 1 108 ? 13.961 -11.117 47.706 1.00 48.31 108 PRO A O 1
ATOM 879 N N . TYR A 1 109 ? 15.999 -11.010 48.663 1.00 49.62 109 TYR A N 1
ATOM 880 C CA . TYR A 1 109 ? 15.613 -11.424 50.009 1.00 49.62 109 TYR A CA 1
ATOM 881 C C . TYR A 1 109 ? 14.588 -10.441 50.600 1.00 49.62 109 TYR A C 1
ATOM 883 O O . TYR A 1 109 ? 14.821 -9.230 50.621 1.00 49.62 109 TYR A O 1
ATOM 891 N N . ARG A 1 110 ? 13.440 -10.959 51.057 1.00 48.72 110 ARG A N 1
ATOM 892 C CA . ARG A 1 110 ? 12.348 -10.157 51.626 1.00 48.72 110 ARG A CA 1
ATOM 893 C C . ARG A 1 110 ? 12.788 -9.593 52.977 1.00 48.72 110 ARG A C 1
ATOM 895 O O . ARG A 1 110 ? 13.024 -10.351 53.911 1.00 48.72 110 ARG A O 1
ATOM 902 N N . ARG A 1 111 ? 12.871 -8.267 53.079 1.00 57.97 111 ARG A N 1
ATOM 903 C CA . ARG A 1 111 ? 13.079 -7.548 54.340 1.00 57.97 111 ARG A CA 1
ATOM 904 C C . ARG A 1 111 ? 11.765 -6.872 54.722 1.00 57.97 111 ARG A C 1
ATOM 906 O O . ARG A 1 111 ? 11.246 -6.087 53.934 1.00 57.97 111 ARG A O 1
ATOM 913 N N . GLU A 1 112 ? 11.223 -7.195 55.890 1.00 65.25 112 GLU A N 1
ATOM 914 C CA . GLU A 1 112 ? 10.093 -6.457 56.458 1.00 65.25 112 GLU A CA 1
ATOM 915 C C . GLU A 1 112 ? 10.621 -5.224 57.191 1.00 65.25 112 GLU A C 1
ATOM 917 O O . GLU A 1 112 ? 11.543 -5.310 58.000 1.00 65.25 112 GLU A O 1
ATOM 922 N N . MET A 1 113 ? 10.064 -4.064 56.854 1.00 52.53 113 MET A N 1
ATOM 923 C CA . MET A 1 113 ? 10.318 -2.797 57.529 1.00 52.53 113 MET A CA 1
ATOM 924 C C . MET A 1 113 ? 8.968 -2.181 57.877 1.00 52.53 113 MET A C 1
ATOM 926 O O . MET A 1 113 ? 8.103 -2.065 57.009 1.00 52.53 113 MET A O 1
ATOM 930 N N . ALA A 1 114 ? 8.792 -1.791 59.138 1.00 60.41 114 ALA A N 1
ATOM 931 C CA . ALA A 1 114 ? 7.655 -0.983 59.548 1.00 60.41 114 ALA A CA 1
ATOM 932 C C . ALA A 1 114 ? 7.887 0.447 59.046 1.00 60.41 114 ALA A C 1
ATOM 934 O O . ALA A 1 114 ? 8.792 1.137 59.512 1.00 60.41 114 ALA A O 1
ATOM 935 N N . LEU A 1 115 ? 7.109 0.854 58.046 1.00 51.81 115 LEU A N 1
ATOM 936 C CA . LEU A 1 115 ? 7.077 2.229 57.564 1.00 51.81 115 LEU A CA 1
ATOM 937 C C . LEU A 1 115 ? 5.945 2.955 58.285 1.00 51.81 115 LEU A C 1
ATOM 939 O O . LEU A 1 115 ? 4.804 2.493 58.268 1.00 51.81 115 LEU A O 1
ATOM 943 N N . ASP A 1 116 ? 6.262 4.094 58.889 1.00 60.00 116 ASP A N 1
ATOM 944 C CA . ASP A 1 116 ? 5.254 5.003 59.423 1.00 60.00 116 ASP A CA 1
ATOM 945 C C . ASP A 1 116 ? 4.624 5.770 58.253 1.00 60.00 116 ASP A C 1
ATOM 947 O O . ASP A 1 116 ? 5.124 6.804 57.803 1.00 60.00 116 ASP A O 1
ATOM 951 N N . VAL A 1 117 ? 3.580 5.181 57.663 1.00 54.56 117 VAL A N 1
ATOM 952 C CA . VAL A 1 117 ? 2.868 5.765 56.525 1.00 54.56 117 VAL A CA 1
ATOM 953 C C . VAL A 1 117 ? 1.517 6.276 56.993 1.00 54.56 117 VAL A C 1
ATOM 955 O O . VAL A 1 117 ? 0.582 5.518 57.244 1.00 54.56 117 VAL A O 1
ATOM 958 N N . SER A 1 118 ? 1.398 7.596 57.068 1.00 71.19 118 SER A N 1
ATOM 959 C CA . SER A 1 118 ? 0.117 8.256 57.299 1.00 71.19 118 SER A CA 1
ATOM 960 C C . SER A 1 118 ? -0.755 8.158 56.042 1.00 71.19 118 SER A C 1
ATOM 962 O O . SER A 1 118 ? -0.409 8.709 54.997 1.00 71.19 118 SER A O 1
ATOM 964 N N . LEU A 1 119 ? -1.916 7.499 56.146 1.00 63.19 119 LEU A N 1
ATOM 965 C CA . LEU A 1 119 ? -2.874 7.318 55.039 1.00 63.19 119 LEU A CA 1
ATOM 966 C C . LEU A 1 119 ? -3.359 8.639 54.420 1.00 63.19 119 LEU A C 1
ATOM 968 O O . LEU A 1 119 ? -3.760 8.659 53.259 1.00 63.19 119 LEU A O 1
ATOM 972 N N . ASN A 1 120 ? -3.302 9.739 55.170 1.00 66.69 120 ASN A N 1
ATOM 973 C CA . ASN A 1 120 ? -3.691 11.059 54.677 1.00 66.69 120 ASN A CA 1
ATOM 974 C C . ASN A 1 120 ? -2.672 11.623 53.674 1.00 66.69 120 ASN A C 1
ATOM 976 O O . ASN A 1 120 ? -3.086 12.164 52.658 1.00 66.69 120 ASN A O 1
ATOM 980 N N . LYS A 1 121 ? -1.367 11.388 53.880 1.00 58.81 121 LYS A N 1
ATOM 981 C CA . LYS A 1 121 ? -0.316 11.782 52.923 1.00 58.81 121 LYS A CA 1
ATOM 982 C C . LYS A 1 121 ? -0.385 10.957 51.639 1.00 58.81 121 LYS A C 1
ATOM 984 O O . LYS A 1 121 ? -0.291 11.497 50.550 1.00 58.81 121 LYS A O 1
ATOM 989 N N . LEU A 1 122 ? -0.674 9.658 51.762 1.00 56.53 122 LEU A N 1
ATOM 990 C CA . LEU A 1 122 ? -0.959 8.811 50.600 1.00 56.53 122 LEU A CA 1
ATOM 991 C C . LEU A 1 122 ? -2.213 9.257 49.848 1.00 56.53 122 LEU A C 1
ATOM 993 O O . LEU A 1 122 ? -2.261 9.088 48.643 1.00 56.53 122 LEU A O 1
ATOM 997 N N . LYS A 1 123 ? -3.238 9.791 50.521 1.00 57.50 123 LYS A N 1
ATOM 998 C CA . LYS A 1 123 ? -4.419 10.342 49.841 1.00 57.50 123 LYS A CA 1
ATOM 999 C C . LYS A 1 123 ? -4.124 11.659 49.133 1.00 57.50 123 LYS A C 1
ATOM 1001 O O . LYS A 1 123 ? -4.698 11.864 48.074 1.00 57.50 123 LYS A O 1
ATOM 1006 N N . GLU A 1 124 ? -3.253 12.501 49.685 1.00 57.69 124 GLU A N 1
ATOM 1007 C CA . GLU A 1 124 ? -2.766 13.720 49.023 1.00 57.69 124 GLU A CA 1
ATOM 1008 C C . GLU A 1 124 ? -1.915 13.382 47.786 1.00 57.69 124 GLU A C 1
ATOM 1010 O O . GLU A 1 124 ? -2.123 13.979 46.734 1.00 57.69 124 GLU A O 1
ATOM 1015 N N . ASP A 1 125 ? -1.072 12.345 47.861 1.00 52.25 125 ASP A N 1
ATOM 1016 C CA . ASP A 1 125 ? -0.270 11.845 46.729 1.00 52.25 125 ASP A CA 1
ATOM 1017 C C . ASP A 1 125 ? -1.070 10.957 45.742 1.00 52.25 125 ASP A C 1
ATOM 1019 O O . ASP A 1 125 ? -0.663 10.772 44.594 1.00 52.25 125 ASP A O 1
ATOM 1023 N N . CYS A 1 126 ? -2.208 10.392 46.171 1.00 43.06 126 CYS A N 1
ATOM 1024 C CA . CYS A 1 126 ? -3.148 9.609 45.351 1.00 43.06 126 CYS A CA 1
ATOM 1025 C C . CYS A 1 126 ? -4.356 10.422 44.870 1.00 43.06 126 CYS A C 1
ATOM 1027 O O . CYS A 1 126 ? -5.262 9.837 44.266 1.00 43.06 126 CYS A O 1
ATOM 1029 N N . VAL A 1 127 ? -4.401 11.742 45.089 1.00 43.88 127 VAL A N 1
ATOM 1030 C CA . VAL A 1 127 ? -5.203 12.581 44.197 1.00 43.88 127 VAL A CA 1
ATOM 1031 C C . VAL A 1 127 ? -4.570 12.356 42.829 1.00 43.88 127 VAL A C 1
ATOM 1033 O O . VAL A 1 127 ? -3.379 12.638 42.687 1.00 43.88 127 VAL A O 1
ATOM 1036 N N . PRO A 1 128 ? -5.279 11.779 41.840 1.00 44.03 128 PRO A N 1
ATOM 1037 C CA . PRO A 1 128 ? -4.716 11.709 40.511 1.00 44.03 128 PRO A CA 1
ATOM 1038 C C . PRO A 1 128 ? -4.378 13.150 40.171 1.00 44.03 128 PRO A C 1
ATOM 1040 O O . PRO A 1 128 ? -5.273 13.996 40.148 1.00 44.03 128 PRO A O 1
ATOM 1043 N N . ALA A 1 129 ? -3.096 13.447 39.970 1.00 36.97 129 ALA A N 1
ATOM 1044 C CA . ALA A 1 129 ? -2.741 14.612 39.198 1.00 36.97 129 ALA A CA 1
ATOM 1045 C C . ALA A 1 129 ? -3.594 14.483 37.934 1.00 36.97 129 ALA A C 1
ATOM 1047 O O . ALA A 1 129 ? -3.395 13.543 37.157 1.00 36.97 129 ALA A O 1
ATOM 1048 N N . HIS A 1 130 ? -4.623 15.324 37.801 1.00 43.31 130 HIS A N 1
ATOM 1049 C CA . HIS A 1 130 ? -5.316 15.518 36.542 1.00 43.31 130 HIS A CA 1
ATOM 1050 C C . HIS A 1 130 ? -4.236 16.048 35.608 1.00 43.31 130 HIS A C 1
ATOM 1052 O O . HIS A 1 130 ? -3.985 17.244 35.507 1.00 43.31 130 HIS A O 1
ATOM 1058 N N . ASN A 1 131 ? -3.496 15.124 35.002 1.00 40.78 131 ASN A N 1
ATOM 1059 C CA . ASN A 1 131 ? -2.684 15.414 33.854 1.00 40.78 131 ASN A CA 1
ATOM 1060 C C . ASN A 1 131 ? -3.708 15.770 32.786 1.00 40.78 131 ASN A C 1
ATOM 1062 O O . ASN A 1 131 ? -4.310 14.876 32.200 1.00 40.78 131 ASN A O 1
ATOM 1066 N N . GLU A 1 132 ? -3.895 17.061 32.533 1.00 45.44 132 GLU A N 1
ATOM 1067 C CA . GLU A 1 132 ? -4.787 17.595 31.494 1.00 45.44 132 GLU A CA 1
ATOM 1068 C C . GLU A 1 132 ? -4.493 16.993 30.096 1.00 45.44 132 GLU A C 1
ATOM 1070 O O . GLU A 1 132 ? -5.310 17.054 29.184 1.00 45.44 132 GLU A O 1
ATOM 1075 N N . LEU A 1 133 ? -3.339 16.335 29.928 1.00 45.97 133 LEU A N 1
ATOM 1076 C CA . LEU A 1 133 ? -2.932 15.586 28.734 1.00 45.97 133 LEU A CA 1
ATOM 1077 C C . LEU A 1 133 ? -3.397 14.117 28.691 1.00 45.97 133 LEU A C 1
ATOM 1079 O O . LEU A 1 133 ? -3.395 13.517 27.616 1.00 45.97 133 LEU A O 1
ATOM 1083 N N . MET A 1 134 ? -3.768 13.513 29.825 1.00 44.59 134 MET A N 1
ATOM 1084 C CA . MET A 1 134 ? -4.245 12.123 29.888 1.00 44.59 134 MET A CA 1
ATOM 1085 C C . MET A 1 134 ? -5.749 11.989 29.637 1.00 44.59 134 MET A C 1
ATOM 1087 O O . MET A 1 134 ? -6.196 10.890 29.316 1.00 44.59 134 MET A O 1
ATOM 1091 N N . ASP A 1 135 ? -6.511 13.083 29.705 1.00 50.25 135 ASP A N 1
ATOM 1092 C CA . ASP A 1 135 ? -7.969 13.050 29.543 1.00 50.25 135 ASP A CA 1
ATOM 1093 C C . ASP A 1 135 ? -8.423 12.916 28.075 1.00 50.25 135 ASP A C 1
ATOM 1095 O O . ASP A 1 135 ? -9.510 12.412 27.810 1.00 50.25 135 ASP A O 1
ATOM 1099 N N . ILE A 1 136 ? -7.574 13.239 27.091 1.00 63.44 136 ILE A N 1
ATOM 1100 C CA . ILE A 1 136 ? -7.952 13.178 25.663 1.00 63.44 136 ILE A CA 1
ATOM 1101 C C . ILE A 1 136 ? -7.857 11.746 25.101 1.00 63.44 136 ILE A C 1
ATOM 1103 O O . ILE A 1 136 ? -8.537 11.401 24.128 1.00 63.44 136 ILE A O 1
ATOM 1107 N N . VAL A 1 137 ? -6.982 10.904 25.660 1.00 71.81 137 VAL A N 1
ATOM 1108 C CA . VAL A 1 137 ? -6.714 9.568 25.110 1.00 71.81 137 VAL A CA 1
ATOM 1109 C C . VAL A 1 137 ? -7.741 8.561 25.637 1.00 71.81 137 VAL A C 1
ATOM 1111 O O . VAL A 1 137 ? -7.890 8.423 26.849 1.00 71.81 137 VAL A O 1
ATOM 1114 N N . PRO A 1 138 ? -8.397 7.773 24.764 1.00 81.31 138 PRO A N 1
ATOM 1115 C CA . PRO A 1 138 ? -9.229 6.660 25.202 1.00 81.31 138 PRO A CA 1
ATOM 1116 C C . PRO A 1 138 ? -8.412 5.642 26.017 1.00 81.31 138 PRO A C 1
ATOM 1118 O O . PRO A 1 138 ? -7.495 5.003 25.495 1.00 81.31 138 PRO A O 1
ATOM 1121 N N . ILE A 1 139 ? -8.771 5.457 27.286 1.00 85.50 139 ILE A N 1
ATOM 1122 C CA . ILE A 1 139 ? -8.207 4.432 28.165 1.00 85.50 139 ILE A CA 1
ATOM 1123 C C . ILE A 1 139 ? -9.030 3.158 27.998 1.00 85.50 139 ILE A C 1
ATOM 1125 O O . ILE A 1 139 ? -10.228 3.127 28.286 1.00 85.50 139 ILE A O 1
ATOM 1129 N N . LEU A 1 140 ? -8.400 2.074 27.549 1.00 88.69 140 LEU A N 1
ATOM 1130 C CA . LEU A 1 140 ? -9.076 0.783 27.415 1.00 88.69 140 LEU A CA 1
ATOM 1131 C C . LEU A 1 140 ? -9.425 0.220 28.791 1.00 88.69 140 LEU A C 1
ATOM 1133 O O . LEU A 1 140 ? -8.542 0.080 29.626 1.00 88.69 140 LEU A O 1
ATOM 1137 N N . ILE A 1 141 ? -10.677 -0.169 29.024 1.00 87.19 141 ILE A N 1
ATOM 1138 C CA . ILE A 1 141 ? -11.141 -0.760 30.290 1.00 87.19 141 ILE A CA 1
ATOM 1139 C C . ILE A 1 141 ? -10.920 -2.275 30.270 1.00 87.19 141 ILE A C 1
ATOM 1141 O O . ILE A 1 141 ? -10.268 -2.829 31.152 1.00 87.19 141 ILE A O 1
ATOM 1145 N N . GLY A 1 142 ? -11.455 -2.945 29.249 1.00 85.31 142 GLY A N 1
ATOM 1146 C CA . GLY A 1 142 ? -11.454 -4.401 29.158 1.00 85.31 142 GLY A CA 1
ATOM 1147 C C . GLY A 1 142 ? -12.163 -4.918 27.912 1.00 85.31 142 GLY A C 1
ATOM 1148 O O . GLY A 1 142 ? -12.827 -4.167 27.194 1.00 85.31 142 GLY A O 1
ATOM 1149 N N . GLN A 1 143 ? -12.013 -6.215 27.659 1.00 88.88 143 GLN A N 1
ATOM 1150 C CA . GLN A 1 143 ? -12.571 -6.883 26.489 1.00 88.88 143 GLN A CA 1
ATOM 1151 C C . GLN A 1 143 ? -13.851 -7.650 26.840 1.00 88.88 143 GLN A C 1
ATOM 1153 O O . GLN A 1 143 ? -13.870 -8.469 27.760 1.00 88.88 143 GLN A O 1
ATOM 1158 N N . LEU A 1 144 ? -14.904 -7.433 26.057 1.00 84.19 144 LEU A N 1
ATOM 1159 C CA . LEU A 1 144 ? -16.151 -8.185 26.116 1.00 84.19 144 LEU A CA 1
ATOM 1160 C C . LEU A 1 144 ? -15.971 -9.539 25.421 1.00 84.19 144 LEU A C 1
ATOM 1162 O O . LEU A 1 144 ? -15.695 -9.616 24.220 1.00 84.19 144 LEU A O 1
ATOM 1166 N N . ARG A 1 145 ? -16.140 -10.627 26.174 1.00 79.25 145 ARG A N 1
ATOM 1167 C CA . ARG A 1 145 ? -16.182 -11.993 25.632 1.00 79.25 145 ARG A CA 1
ATOM 1168 C C . ARG A 1 145 ? -17.638 -12.399 25.365 1.00 79.25 145 ARG A C 1
ATOM 1170 O O . ARG A 1 145 ? -18.499 -12.029 26.159 1.00 79.25 145 ARG A O 1
ATOM 1177 N N . PRO A 1 146 ? -17.934 -13.150 24.284 1.00 72.38 146 PRO A N 1
ATOM 1178 C CA . PRO A 1 146 ? -17.007 -13.785 23.336 1.00 72.38 146 PRO A CA 1
ATOM 1179 C C . PRO A 1 146 ? -16.647 -12.929 22.107 1.00 72.38 146 PRO A C 1
ATOM 1181 O O . PRO A 1 146 ? -15.816 -13.347 21.310 1.00 72.38 146 PRO A O 1
ATOM 1184 N N . SER A 1 147 ? -17.260 -11.754 21.930 1.00 75.31 147 SER A N 1
ATOM 1185 C CA . SER A 1 147 ? -17.146 -10.946 20.703 1.00 75.31 147 SER A CA 1
ATOM 1186 C C . SER A 1 147 ? -15.763 -10.329 20.462 1.00 75.31 147 SER A C 1
ATOM 1188 O O . SER A 1 147 ? -15.504 -9.827 19.371 1.00 75.31 147 SER A O 1
ATOM 1190 N N . GLY A 1 148 ? -14.891 -10.309 21.474 1.00 77.81 148 GLY A N 1
ATOM 1191 C CA . GLY A 1 148 ? -13.548 -9.729 21.386 1.00 77.81 148 GLY A CA 1
ATOM 1192 C C . GLY A 1 148 ? -13.539 -8.197 21.344 1.00 77.81 148 GLY A C 1
ATOM 1193 O O . GLY A 1 148 ? -12.496 -7.583 21.125 1.00 77.81 148 GLY A O 1
ATOM 1194 N N . THR A 1 149 ? -14.695 -7.573 21.566 1.00 85.12 149 THR A N 1
ATOM 1195 C CA . THR A 1 149 ? -14.903 -6.128 21.455 1.00 85.12 149 THR A CA 1
ATOM 1196 C C . THR A 1 149 ? -14.352 -5.400 22.680 1.00 85.12 149 THR A C 1
ATOM 1198 O O . THR A 1 149 ? -14.566 -5.843 23.804 1.00 85.12 149 THR A O 1
ATOM 1201 N N . TRP A 1 150 ? -13.656 -4.282 22.484 1.00 89.94 150 TRP A N 1
ATOM 1202 C CA . TRP A 1 150 ? -12.992 -3.557 23.570 1.00 89.94 150 TRP A CA 1
ATOM 1203 C C . TRP A 1 150 ? -13.819 -2.377 24.065 1.00 89.94 150 TRP A C 1
ATOM 1205 O O . TRP A 1 150 ? -14.327 -1.603 23.259 1.00 89.94 150 TRP A O 1
ATOM 1215 N N . LEU A 1 151 ? -13.920 -2.226 25.384 1.00 90.81 151 LEU A N 1
ATOM 1216 C CA . LEU A 1 151 ? -14.485 -1.044 26.028 1.00 90.81 151 LEU A CA 1
ATOM 1217 C C . LEU A 1 151 ? -13.389 -0.020 26.297 1.00 90.81 151 LEU A C 1
ATOM 1219 O O . LEU A 1 151 ? -12.296 -0.382 26.739 1.00 90.81 151 LEU A O 1
ATOM 1223 N N . TYR A 1 152 ? -13.706 1.250 26.082 1.00 91.00 152 TYR A N 1
ATOM 1224 C CA . TYR A 1 152 ? -12.853 2.373 26.442 1.00 91.00 152 TYR A CA 1
ATOM 1225 C C . TYR A 1 152 ? -13.613 3.375 27.309 1.00 91.00 152 TYR A C 1
ATOM 1227 O O . TYR A 1 152 ? -14.839 3.469 27.245 1.00 91.00 152 TYR A O 1
ATOM 1235 N N . ARG A 1 153 ? -12.855 4.131 28.098 1.00 87.81 153 ARG A N 1
ATOM 1236 C CA . ARG A 1 153 ? -13.283 5.360 28.754 1.00 87.81 153 ARG A CA 1
ATOM 1237 C C . ARG A 1 153 ? -12.500 6.515 28.145 1.00 87.81 153 ARG A C 1
ATOM 1239 O O . ARG A 1 153 ? -11.280 6.424 28.049 1.00 87.81 153 ARG A O 1
ATOM 1246 N N . LYS A 1 154 ? -13.181 7.579 27.742 1.00 85.25 154 LYS A N 1
ATOM 1247 C CA . LYS A 1 154 ? -12.562 8.834 27.311 1.00 85.25 154 LYS A CA 1
ATOM 1248 C C . LYS A 1 154 ? -13.290 9.960 28.029 1.00 85.25 154 LYS A C 1
ATOM 1250 O O . LYS A 1 154 ? -14.494 10.066 27.850 1.00 85.25 154 LYS A O 1
ATOM 1255 N N . GLU A 1 155 ? -12.592 10.757 28.831 1.00 82.69 155 GLU A N 1
ATOM 1256 C CA . GLU A 1 155 ? -13.214 11.802 29.660 1.00 82.69 155 GLU A CA 1
ATOM 1257 C C . GLU A 1 155 ? -14.399 11.229 30.480 1.00 82.69 155 GLU A C 1
ATOM 1259 O O . GLU A 1 155 ? -14.215 10.303 31.290 1.00 82.69 155 GLU A O 1
ATOM 1264 N N . ASN A 1 156 ? -15.609 11.729 30.208 1.00 83.31 156 ASN A N 1
ATOM 1265 C CA . ASN A 1 156 ? -16.879 11.275 30.766 1.00 83.31 156 ASN A CA 1
ATOM 1266 C C . ASN A 1 156 ? -17.654 10.312 29.853 1.00 83.31 156 ASN A C 1
ATOM 1268 O O . ASN A 1 156 ? -18.760 9.923 30.180 1.00 83.31 156 ASN A O 1
ATOM 1272 N N . GLU A 1 157 ? -17.099 9.829 28.751 1.00 88.56 157 GLU A N 1
ATOM 1273 C CA . GLU A 1 157 ? -17.777 8.882 27.868 1.00 88.56 157 GLU A CA 1
ATOM 1274 C C . GLU A 1 157 ? -17.246 7.456 28.047 1.00 88.56 157 GLU A C 1
ATOM 1276 O O . GLU A 1 157 ? -16.037 7.202 28.098 1.00 88.56 157 GLU A O 1
ATOM 1281 N N . ILE A 1 158 ? -18.164 6.490 28.078 1.00 89.81 158 ILE A N 1
ATOM 1282 C CA . ILE A 1 158 ? -17.845 5.073 27.899 1.00 89.81 158 ILE A CA 1
ATOM 1283 C C . ILE A 1 158 ? -18.273 4.668 26.502 1.00 89.81 158 ILE A C 1
ATOM 1285 O O . ILE A 1 158 ? -19.402 4.922 26.075 1.00 89.81 158 ILE A O 1
ATOM 1289 N N . GLY A 1 159 ? -17.385 3.974 25.804 1.00 90.44 159 GLY A N 1
ATOM 1290 C CA . GLY A 1 159 ? -17.659 3.498 24.466 1.00 90.44 159 GLY A CA 1
ATOM 1291 C C . GLY A 1 159 ? -16.999 2.173 24.140 1.00 90.44 159 GLY A C 1
ATOM 1292 O O . GLY A 1 159 ? -16.336 1.532 24.956 1.00 90.44 159 GLY A O 1
ATOM 1293 N N . VAL A 1 160 ? -17.203 1.764 22.897 1.00 90.88 160 VAL A N 1
ATOM 1294 C CA . VAL A 1 160 ? -16.687 0.544 22.298 1.00 90.88 160 VAL A CA 1
ATOM 1295 C C . VAL A 1 160 ? -15.719 0.885 21.170 1.00 90.88 160 VAL A C 1
ATOM 1297 O O . VAL A 1 160 ? -16.027 1.702 20.302 1.00 90.88 160 VAL A O 1
ATOM 1300 N N . VAL A 1 161 ? -14.573 0.202 21.141 1.00 89.56 161 VAL A N 1
ATOM 1301 C CA . VAL A 1 161 ? -13.613 0.240 20.035 1.00 89.56 161 VAL A CA 1
ATOM 1302 C C . VAL A 1 161 ? -13.772 -0.998 19.156 1.00 89.56 161 VAL A C 1
ATOM 1304 O O . VAL A 1 161 ? -13.555 -2.136 19.587 1.00 89.56 161 VAL A O 1
ATOM 1307 N N . ARG A 1 162 ? -14.065 -0.781 17.871 1.00 86.44 162 ARG A N 1
ATOM 1308 C CA . ARG A 1 162 ? -13.927 -1.803 16.825 1.00 86.44 162 ARG A CA 1
ATOM 1309 C C . ARG A 1 162 ? -12.464 -1.925 16.415 1.00 86.44 162 ARG A C 1
ATOM 1311 O O . ARG A 1 162 ? -12.032 -1.330 15.426 1.00 86.44 162 ARG A O 1
ATOM 1318 N N . HIS A 1 163 ? -11.722 -2.727 17.170 1.00 86.38 163 HIS A N 1
ATOM 1319 C CA . HIS A 1 163 ? -10.276 -2.860 17.007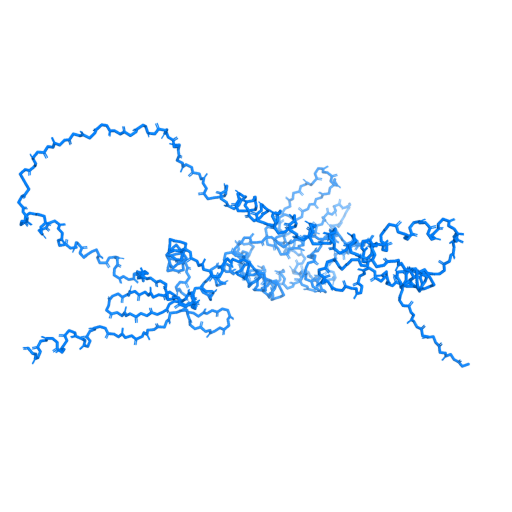 1.00 86.38 163 HIS A CA 1
ATOM 1320 C C . HIS A 1 163 ? -9.836 -3.259 15.587 1.00 86.38 163 HIS A C 1
ATOM 1322 O O . HIS A 1 163 ? -8.863 -2.705 15.089 1.00 86.38 163 HIS A O 1
ATOM 1328 N N . TRP A 1 164 ? -10.590 -4.119 14.891 1.00 85.81 164 TRP A N 1
ATOM 1329 C CA . TRP A 1 164 ? -10.314 -4.505 13.500 1.00 85.81 164 TRP A CA 1
ATOM 1330 C C . TRP A 1 164 ? -10.255 -3.320 12.542 1.00 85.81 164 TRP A C 1
ATOM 1332 O O . TRP A 1 164 ? -9.325 -3.203 11.755 1.00 85.81 164 TRP A O 1
ATOM 1342 N N . GLY A 1 165 ? -11.235 -2.415 12.625 1.00 87.44 165 GLY A N 1
ATOM 1343 C CA . GLY A 1 165 ? -11.275 -1.255 11.739 1.00 87.44 165 GLY A CA 1
ATOM 1344 C C . GLY A 1 165 ? -10.100 -0.320 12.007 1.00 87.44 165 GLY A C 1
ATOM 1345 O O . GLY A 1 165 ? -9.475 0.165 11.062 1.00 87.44 165 GLY A O 1
ATOM 1346 N N . LEU A 1 166 ? -9.795 -0.091 13.289 1.00 89.50 166 LEU A N 1
ATOM 1347 C CA . LEU A 1 166 ? -8.666 0.743 13.695 1.00 89.50 166 LEU A CA 1
ATOM 1348 C C . LEU A 1 166 ? -7.352 0.149 13.177 1.00 89.50 166 LEU A C 1
ATOM 1350 O O . LEU A 1 166 ? -6.562 0.848 12.549 1.00 89.50 166 LEU A O 1
ATOM 1354 N N . GLN A 1 167 ? -7.167 -1.156 13.368 1.00 89.62 167 GLN A N 1
ATOM 1355 C CA . GLN A 1 167 ? -5.995 -1.886 12.911 1.00 89.62 167 GLN A CA 1
ATOM 1356 C C . GLN A 1 167 ? -5.839 -1.838 11.386 1.00 89.62 167 GLN A C 1
ATOM 1358 O O . GLN A 1 167 ? -4.769 -1.468 10.912 1.00 89.62 167 GLN A O 1
ATOM 1363 N N . GLU A 1 168 ? -6.889 -2.147 10.616 1.00 91.31 168 GLU A N 1
ATOM 1364 C CA . GLU A 1 168 ? -6.882 -2.040 9.146 1.00 91.31 168 GLU A CA 1
ATOM 1365 C C . GLU A 1 168 ? -6.430 -0.649 8.688 1.00 91.31 168 GLU A C 1
ATOM 1367 O O . GLU A 1 168 ? -5.621 -0.517 7.773 1.00 91.31 168 GLU A O 1
ATOM 1372 N N . THR A 1 169 ? -6.928 0.393 9.352 1.00 91.44 169 THR A N 1
ATOM 1373 C CA . THR A 1 169 ? -6.662 1.785 8.975 1.00 91.44 169 THR A CA 1
ATOM 1374 C C . THR A 1 169 ? -5.231 2.189 9.299 1.00 91.44 169 THR A C 1
ATOM 1376 O O . THR A 1 169 ? -4.539 2.735 8.442 1.00 91.44 169 THR A O 1
ATOM 1379 N N . VAL A 1 170 ? -4.754 1.874 10.505 1.00 91.75 170 VAL A N 1
ATOM 1380 C CA . VAL A 1 170 ? -3.365 2.132 10.905 1.00 91.75 170 VAL A CA 1
ATOM 1381 C C . VAL A 1 170 ? -2.391 1.396 9.984 1.00 91.75 170 VAL A C 1
ATOM 1383 O O . VAL A 1 170 ? -1.428 1.993 9.503 1.00 91.75 170 VAL A O 1
ATOM 1386 N N . VAL A 1 171 ? -2.659 0.119 9.689 1.00 92.50 171 VAL A N 1
ATOM 1387 C CA . VAL A 1 171 ? -1.837 -0.677 8.769 1.00 92.50 171 VAL A CA 1
ATOM 1388 C C . VAL A 1 171 ? -1.846 -0.061 7.372 1.00 92.50 171 VAL A C 1
ATOM 1390 O O . VAL A 1 171 ? -0.778 0.119 6.796 1.00 92.50 171 VAL A O 1
ATOM 1393 N N . TYR A 1 172 ? -3.010 0.324 6.845 1.00 93.50 172 TYR A N 1
ATOM 1394 C CA . TYR A 1 172 ? -3.121 0.947 5.525 1.00 93.50 172 TYR A CA 1
ATOM 1395 C C . TYR A 1 172 ? -2.264 2.209 5.396 1.00 93.50 172 TYR A C 1
ATOM 1397 O O . TYR A 1 172 ? -1.438 2.287 4.487 1.00 93.50 172 TYR A O 1
ATOM 1405 N N . TYR A 1 173 ? -2.399 3.172 6.313 1.00 91.75 173 TYR A N 1
ATOM 1406 C CA . TYR A 1 173 ? -1.613 4.408 6.239 1.00 91.75 173 TYR A CA 1
ATOM 1407 C C . TYR A 1 173 ? -0.117 4.150 6.425 1.00 91.75 173 TYR A C 1
ATOM 1409 O O . TYR A 1 173 ? 0.704 4.744 5.730 1.00 91.75 173 TYR A O 1
ATOM 1417 N N . ARG A 1 174 ? 0.260 3.189 7.272 1.00 91.81 174 ARG A N 1
ATOM 1418 C CA . ARG A 1 174 ? 1.661 2.777 7.402 1.00 91.81 174 ARG A CA 1
ATOM 1419 C C . ARG A 1 174 ? 2.214 2.183 6.103 1.00 91.81 174 ARG A C 1
ATOM 1421 O O . ARG A 1 174 ? 3.338 2.498 5.719 1.00 91.81 174 ARG A O 1
ATOM 1428 N N . LEU A 1 175 ? 1.436 1.353 5.409 1.00 93.75 175 LEU A N 1
ATOM 1429 C CA . LEU A 1 175 ? 1.833 0.797 4.114 1.00 93.75 175 LEU A CA 1
ATOM 1430 C C . LEU A 1 175 ? 1.916 1.885 3.034 1.00 93.75 175 LEU A C 1
ATOM 1432 O O . LEU A 1 175 ? 2.849 1.886 2.231 1.00 93.75 175 LEU A O 1
ATOM 1436 N N . MET A 1 176 ? 0.999 2.853 3.036 1.00 92.75 176 MET A N 1
ATOM 1437 C CA . MET A 1 176 ? 1.033 3.982 2.103 1.00 92.75 176 MET A CA 1
ATOM 1438 C C . MET A 1 176 ? 2.353 4.763 2.176 1.00 92.75 176 MET A C 1
ATOM 1440 O O . MET A 1 176 ? 2.860 5.176 1.130 1.00 92.75 176 MET A O 1
ATOM 1444 N N . LEU A 1 177 ? 2.943 4.894 3.368 1.00 91.50 177 LEU A N 1
ATOM 1445 C CA . LEU A 1 177 ? 4.178 5.650 3.588 1.00 91.50 177 LEU A CA 1
ATOM 1446 C C . LEU A 1 177 ? 5.445 4.964 3.057 1.00 91.50 177 LEU A C 1
ATOM 1448 O O . LEU A 1 177 ? 6.315 5.658 2.538 1.00 91.50 177 LEU A O 1
ATOM 1452 N N . ASP A 1 178 ? 5.566 3.636 3.167 1.00 90.69 178 ASP A N 1
ATOM 1453 C CA . ASP A 1 178 ? 6.863 2.967 2.929 1.00 90.69 178 ASP A CA 1
ATOM 1454 C C . ASP A 1 178 ? 6.798 1.619 2.188 1.00 90.69 178 ASP A C 1
ATOM 1456 O O . ASP A 1 178 ? 7.824 1.111 1.743 1.00 90.69 178 ASP A O 1
ATOM 1460 N N . HIS A 1 179 ? 5.616 1.031 1.989 1.00 92.94 179 HIS A N 1
ATOM 1461 C CA . HIS A 1 179 ? 5.515 -0.314 1.415 1.00 92.94 179 HIS A CA 1
ATOM 1462 C C . HIS A 1 179 ? 6.049 -0.390 -0.023 1.00 92.94 179 HIS A C 1
ATOM 1464 O O . HIS A 1 179 ? 5.584 0.335 -0.907 1.00 92.94 179 HIS A O 1
ATOM 1470 N N . SER A 1 180 ? 6.985 -1.302 -0.275 1.00 93.50 180 SER A N 1
ATOM 1471 C CA . SER A 1 180 ? 7.437 -1.642 -1.621 1.00 93.50 180 SER A CA 1
ATOM 1472 C C . SER A 1 180 ? 6.600 -2.778 -2.204 1.00 93.50 180 SER A C 1
ATOM 1474 O O . SER A 1 180 ? 6.425 -3.826 -1.582 1.00 93.50 180 SER A O 1
ATOM 1476 N N . ILE A 1 181 ? 6.088 -2.579 -3.419 1.00 93.62 181 ILE A N 1
ATOM 1477 C CA . ILE A 1 181 ? 5.334 -3.621 -4.118 1.00 93.62 181 ILE A CA 1
ATOM 1478 C C . ILE A 1 181 ? 6.300 -4.695 -4.637 1.00 93.62 181 ILE A C 1
ATOM 1480 O O . ILE A 1 181 ? 7.296 -4.348 -5.278 1.00 93.62 181 ILE A O 1
ATOM 1484 N N . PRO A 1 182 ? 6.019 -5.993 -4.411 1.00 92.06 182 PRO A N 1
ATOM 1485 C CA . PRO A 1 182 ? 6.887 -7.061 -4.887 1.00 92.06 182 PRO A CA 1
ATOM 1486 C C . PRO A 1 182 ? 6.970 -7.100 -6.419 1.00 92.06 182 PRO A C 1
ATOM 1488 O O . PRO A 1 182 ? 5.944 -7.135 -7.106 1.00 92.06 182 PRO A O 1
ATOM 1491 N N . LEU A 1 183 ? 8.198 -7.137 -6.935 1.00 92.94 183 LEU A N 1
ATOM 1492 C CA . LEU A 1 183 ? 8.518 -7.117 -8.363 1.00 92.94 183 LEU A CA 1
ATOM 1493 C C . LEU A 1 183 ? 8.499 -8.525 -8.980 1.00 92.94 183 LEU A C 1
ATOM 1495 O O . LEU A 1 183 ? 8.868 -9.509 -8.340 1.00 92.94 183 LEU A O 1
ATOM 1499 N N . MET A 1 184 ? 8.114 -8.599 -10.250 1.00 92.12 184 MET A N 1
ATOM 1500 C CA . MET A 1 184 ? 8.204 -9.761 -11.127 1.00 92.12 184 MET A CA 1
ATOM 1501 C C . MET A 1 184 ? 8.926 -9.354 -12.412 1.00 92.12 184 MET A C 1
ATOM 1503 O O . MET A 1 184 ? 8.652 -8.299 -12.985 1.00 92.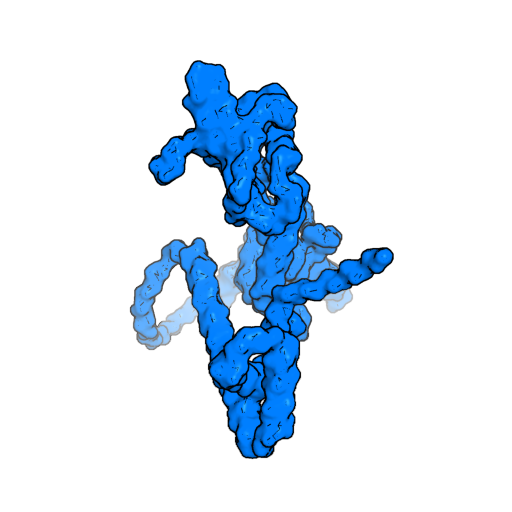12 184 MET A O 1
ATOM 1507 N N . LYS A 1 185 ? 9.856 -10.198 -12.865 1.00 90.94 185 LYS A N 1
ATOM 1508 C CA . LYS A 1 185 ? 10.545 -10.000 -14.143 1.00 90.94 185 LYS A CA 1
ATOM 1509 C C . LYS A 1 185 ? 9.570 -10.211 -15.292 1.00 90.94 185 LYS A C 1
ATOM 1511 O O . LYS A 1 185 ? 8.835 -11.195 -15.290 1.00 90.94 185 LYS A O 1
ATOM 1516 N N . LEU A 1 186 ? 9.595 -9.299 -16.255 1.00 88.81 186 LEU A N 1
ATOM 1517 C CA . LEU A 1 186 ? 8.858 -9.455 -17.500 1.00 88.81 186 LEU A CA 1
ATOM 1518 C C . LEU A 1 186 ? 9.574 -10.463 -18.405 1.00 88.81 186 LEU A C 1
ATOM 1520 O O . LEU A 1 186 ? 10.804 -10.478 -18.463 1.00 88.81 186 LEU A O 1
ATOM 1524 N N . ASP A 1 187 ? 8.800 -11.268 -19.136 1.00 86.69 187 ASP A N 1
ATOM 1525 C CA . ASP A 1 187 ? 9.339 -12.202 -20.137 1.00 86.69 187 ASP A CA 1
ATOM 1526 C C . ASP A 1 187 ? 10.050 -11.450 -21.271 1.00 86.69 187 ASP A C 1
ATOM 1528 O O . ASP A 1 187 ? 11.089 -11.876 -21.773 1.00 86.69 187 ASP A O 1
ATOM 1532 N N . SER A 1 188 ? 9.503 -10.291 -21.640 1.00 87.62 188 SER A N 1
ATOM 1533 C CA . SER A 1 188 ? 10.083 -9.359 -22.598 1.00 87.62 188 SER A CA 1
ATOM 1534 C C . SER A 1 188 ? 10.114 -7.958 -21.999 1.00 87.62 188 SER A C 1
ATOM 1536 O O . SER A 1 188 ? 9.063 -7.406 -21.660 1.00 87.62 188 SER A O 1
ATOM 1538 N N . SER A 1 189 ? 11.305 -7.369 -21.900 1.00 88.69 189 SER A N 1
ATOM 1539 C CA . SER A 1 189 ? 11.461 -5.978 -21.477 1.00 88.69 189 SER A CA 1
ATOM 1540 C C . SER A 1 189 ? 10.733 -5.043 -22.440 1.00 88.69 189 SER A C 1
ATOM 1542 O O . SER A 1 189 ? 10.873 -5.170 -23.657 1.00 88.69 189 SER A O 1
ATOM 1544 N N . ILE A 1 190 ? 9.977 -4.089 -21.902 1.00 90.50 190 ILE A N 1
ATOM 1545 C CA . ILE A 1 190 ? 9.183 -3.160 -22.712 1.00 90.50 190 ILE A CA 1
ATOM 1546 C C . ILE A 1 190 ? 10.018 -1.897 -22.965 1.00 90.50 190 ILE A C 1
ATOM 1548 O O . ILE A 1 190 ? 10.395 -1.236 -21.991 1.00 90.50 190 ILE A O 1
ATOM 1552 N N . PRO A 1 191 ? 10.319 -1.543 -24.228 1.00 90.19 191 PRO A N 1
ATOM 1553 C CA . PRO A 1 191 ? 11.001 -0.294 -24.537 1.00 90.19 191 PRO A CA 1
ATOM 1554 C C . PRO A 1 191 ? 10.096 0.898 -24.219 1.00 90.19 191 PRO A C 1
ATOM 1556 O O . PRO A 1 191 ? 8.907 0.909 -24.539 1.00 90.19 191 PRO A O 1
ATOM 1559 N N . LEU A 1 192 ? 10.669 1.892 -23.551 1.00 89.69 192 LEU A N 1
ATOM 1560 C CA . LEU A 1 192 ? 10.034 3.153 -23.209 1.00 89.69 192 LEU A CA 1
ATOM 1561 C C . LEU A 1 192 ? 10.728 4.260 -23.992 1.00 89.69 192 LEU A C 1
ATOM 1563 O O . LEU A 1 192 ? 11.899 4.556 -23.750 1.00 89.69 192 LEU A O 1
ATOM 1567 N N . ASP A 1 193 ? 9.956 4.896 -24.863 1.00 85.50 193 ASP A N 1
ATOM 1568 C CA . ASP A 1 193 ? 10.387 6.029 -25.669 1.00 85.50 193 ASP A CA 1
ATOM 1569 C C . ASP A 1 193 ? 9.578 7.283 -25.325 1.00 85.50 193 ASP A C 1
ATOM 1571 O O . ASP A 1 193 ? 8.477 7.226 -24.760 1.00 85.50 193 ASP A O 1
ATOM 1575 N N . GLU A 1 194 ? 10.098 8.434 -25.749 1.00 87.88 194 GLU A N 1
ATOM 1576 C CA . GLU A 1 194 ? 9.413 9.724 -25.644 1.00 87.88 194 GLU A CA 1
ATOM 1577 C C . GLU A 1 194 ? 8.040 9.717 -26.338 1.00 87.88 194 GLU A C 1
ATOM 1579 O O . GLU A 1 194 ? 7.107 10.354 -25.857 1.00 87.88 194 GLU A O 1
ATOM 1584 N N . SER A 1 195 ? 7.867 8.950 -27.420 1.00 87.25 195 SER A N 1
ATOM 1585 C CA . SER A 1 195 ? 6.576 8.796 -28.107 1.00 87.25 195 SER A CA 1
ATOM 1586 C C . SER A 1 195 ? 5.526 8.083 -27.252 1.00 87.25 195 SER A C 1
ATOM 1588 O O . SER A 1 195 ? 4.337 8.388 -27.343 1.00 87.25 195 SER A O 1
ATOM 1590 N N . ILE A 1 196 ? 5.956 7.145 -26.405 1.00 87.75 196 ILE A N 1
ATOM 1591 C CA . ILE A 1 196 ? 5.067 6.340 -25.571 1.00 87.75 196 ILE A CA 1
ATOM 1592 C C . ILE A 1 196 ? 4.653 7.141 -24.343 1.00 87.75 196 ILE A C 1
ATOM 1594 O O . ILE A 1 196 ? 3.466 7.187 -24.029 1.00 87.75 196 ILE A O 1
ATOM 1598 N N . LEU A 1 197 ? 5.608 7.761 -23.646 1.00 87.50 197 LEU A N 1
ATOM 1599 C CA . LEU A 1 197 ? 5.369 8.490 -22.393 1.00 87.50 197 LEU A CA 1
ATOM 1600 C C . LEU A 1 197 ? 4.951 9.953 -22.603 1.00 87.50 197 LEU A C 1
ATOM 1602 O O . LEU A 1 197 ? 4.295 10.529 -21.739 1.00 87.50 197 LEU A O 1
ATOM 1606 N N . GLY A 1 198 ? 5.290 10.545 -23.745 1.00 90.25 198 GLY A N 1
ATOM 1607 C CA . GLY A 1 198 ? 5.156 11.973 -24.011 1.00 90.25 198 GLY A CA 1
ATOM 1608 C C . GLY A 1 198 ? 6.361 12.785 -23.503 1.00 90.25 198 GLY A C 1
ATOM 1609 O O . GLY A 1 198 ? 7.015 12.392 -22.532 1.00 90.25 198 GLY A O 1
ATOM 1610 N N . PRO A 1 199 ? 6.640 13.955 -24.109 1.00 89.12 199 PRO A N 1
ATOM 1611 C CA . PRO A 1 199 ? 7.861 14.737 -23.868 1.00 89.12 199 PRO A CA 1
ATOM 1612 C C . PRO A 1 199 ? 7.999 15.212 -22.417 1.00 89.12 199 PRO A C 1
ATOM 1614 O O . PRO A 1 199 ? 9.088 15.239 -21.847 1.00 89.12 199 PRO A O 1
ATOM 1617 N N . GLU A 1 200 ? 6.882 15.576 -21.793 1.00 91.50 200 GLU A N 1
ATOM 1618 C CA . GLU A 1 200 ? 6.857 16.123 -20.437 1.00 91.50 200 GLU A CA 1
ATOM 1619 C C . GLU A 1 200 ? 7.158 15.054 -19.380 1.00 91.50 200 GLU A C 1
ATOM 1621 O O . GLU A 1 200 ? 8.001 15.261 -18.506 1.00 91.50 200 GLU A O 1
ATOM 1626 N N . LEU A 1 201 ? 6.508 13.890 -19.475 1.00 91.56 201 LEU A N 1
ATOM 1627 C CA . LEU A 1 201 ? 6.727 12.779 -18.544 1.00 91.56 201 LEU A CA 1
ATOM 1628 C C . LEU A 1 201 ? 8.100 12.134 -18.766 1.00 91.56 201 LEU A C 1
ATOM 1630 O O . LEU A 1 201 ? 8.737 11.704 -17.805 1.00 91.56 201 LEU A O 1
ATOM 1634 N N . TRP A 1 202 ? 8.588 12.131 -20.010 1.00 90.88 202 TRP A N 1
ATOM 1635 C CA . TRP A 1 202 ? 9.924 11.658 -20.360 1.00 90.88 202 TRP A CA 1
ATOM 1636 C C . TRP A 1 202 ? 11.028 12.477 -19.680 1.00 90.88 202 TRP A C 1
ATOM 1638 O O . TRP A 1 202 ? 11.914 11.911 -19.037 1.00 90.88 202 TRP A O 1
ATOM 1648 N N . LYS A 1 203 ? 10.937 13.814 -19.727 1.00 90.94 203 LYS A N 1
ATOM 1649 C CA . LYS A 1 203 ? 11.867 14.701 -19.004 1.00 90.94 203 LYS A CA 1
ATOM 1650 C C . LYS A 1 203 ? 11.854 14.430 -17.499 1.00 90.94 203 LYS A C 1
ATOM 1652 O O . LYS A 1 203 ? 12.920 14.361 -16.889 1.00 90.94 203 LYS A O 1
ATOM 1657 N N . ILE A 1 204 ? 10.670 14.236 -16.906 1.00 91.25 204 ILE A N 1
ATOM 1658 C CA . ILE A 1 204 ? 10.537 13.919 -15.476 1.00 91.25 204 ILE A CA 1
ATOM 1659 C C . ILE A 1 204 ? 11.234 12.597 -15.167 1.00 91.25 204 ILE A C 1
ATOM 1661 O O . ILE A 1 204 ? 12.064 12.559 -14.262 1.00 91.25 204 ILE A O 1
ATOM 1665 N N . LEU A 1 205 ? 10.967 11.543 -15.941 1.00 90.50 205 LEU A N 1
ATOM 1666 C CA . LEU A 1 205 ? 11.576 10.228 -15.754 1.00 90.50 205 LEU A CA 1
ATOM 1667 C C . LEU A 1 205 ? 13.110 10.302 -15.791 1.00 90.50 205 LEU A C 1
ATOM 1669 O O . LEU A 1 205 ? 13.776 9.731 -14.929 1.00 90.50 205 LEU A O 1
ATOM 1673 N N . LEU A 1 206 ? 13.672 11.054 -16.743 1.00 88.88 206 LEU A N 1
ATOM 1674 C CA . LEU A 1 206 ? 15.120 11.245 -16.861 1.00 88.88 206 LEU A CA 1
ATOM 1675 C C . LEU A 1 206 ? 15.727 12.110 -15.748 1.00 88.88 206 LEU A C 1
ATOM 1677 O O . LEU A 1 206 ? 16.920 11.966 -15.476 1.00 88.88 206 LEU A O 1
ATOM 1681 N N . SER A 1 207 ? 14.937 12.985 -15.118 1.00 89.81 207 SER A N 1
ATOM 1682 C CA . SER A 1 207 ? 15.379 13.843 -14.007 1.00 89.81 207 SER A CA 1
ATOM 1683 C C . SER A 1 207 ? 15.468 13.110 -12.662 1.00 89.81 207 SER A C 1
ATOM 1685 O O . SER A 1 207 ? 16.069 13.615 -11.713 1.00 89.81 207 SER A O 1
ATOM 1687 N N . LEU A 1 208 ? 14.865 11.921 -12.561 1.00 89.94 208 LEU A N 1
ATOM 1688 C CA . LEU A 1 208 ? 14.861 11.126 -11.338 1.00 89.94 208 LEU A CA 1
ATOM 1689 C C . LEU A 1 208 ? 16.257 10.597 -10.988 1.00 89.94 208 LEU A C 1
ATOM 1691 O O . LEU A 1 208 ? 17.139 10.463 -11.834 1.00 89.94 208 LEU A O 1
ATOM 1695 N N . LYS A 1 209 ? 16.440 10.247 -9.709 1.00 88.81 209 LYS A N 1
ATOM 1696 C CA . LYS A 1 209 ? 17.691 9.679 -9.193 1.00 88.81 209 LYS A CA 1
ATOM 1697 C C . LYS A 1 209 ? 18.038 8.368 -9.907 1.00 88.81 209 LYS A C 1
ATOM 1699 O O . LYS A 1 209 ? 17.222 7.445 -9.947 1.00 88.81 209 LYS A O 1
ATOM 1704 N N . LYS A 1 210 ? 19.274 8.290 -10.400 1.00 89.69 210 LYS A N 1
ATOM 1705 C CA . LYS A 1 210 ? 19.847 7.132 -11.095 1.00 89.69 210 LYS A CA 1
ATOM 1706 C C . LYS A 1 210 ? 20.978 6.530 -10.271 1.00 89.69 210 LYS A C 1
ATOM 1708 O O . LYS A 1 210 ? 21.713 7.261 -9.607 1.00 89.69 210 LYS A O 1
ATOM 1713 N N . THR A 1 211 ? 21.153 5.219 -10.352 1.00 84.62 211 THR A N 1
ATOM 1714 C CA . THR A 1 211 ? 22.348 4.533 -9.848 1.00 84.62 211 THR A CA 1
ATOM 1715 C C . THR A 1 211 ? 22.810 3.489 -10.840 1.00 84.62 211 THR A C 1
ATOM 1717 O O . THR A 1 211 ? 22.005 2.925 -11.576 1.00 84.62 211 THR A O 1
ATOM 1720 N N . TYR A 1 212 ? 24.099 3.184 -10.816 1.00 81.75 212 TYR A N 1
ATOM 1721 C CA . TYR A 1 212 ? 24.651 2.089 -11.592 1.00 81.75 212 TYR A CA 1
ATOM 1722 C C . TYR A 1 212 ? 24.498 0.764 -10.841 1.00 81.75 212 TYR A C 1
ATOM 1724 O O . TYR A 1 212 ? 24.926 0.655 -9.691 1.00 81.75 212 TYR A O 1
ATOM 1732 N N . ASP A 1 213 ? 23.893 -0.233 -11.478 1.00 77.94 213 ASP A N 1
ATOM 1733 C CA . ASP A 1 213 ? 23.834 -1.596 -10.959 1.00 77.94 213 ASP A CA 1
ATOM 1734 C C . ASP A 1 213 ? 25.036 -2.387 -11.474 1.00 77.94 213 ASP A C 1
ATOM 1736 O O . ASP A 1 213 ? 25.143 -2.704 -12.660 1.00 77.94 213 ASP A O 1
ATOM 1740 N N . ILE A 1 214 ? 25.943 -2.704 -10.551 1.00 76.00 214 ILE A N 1
ATOM 1741 C CA . ILE A 1 214 ? 27.189 -3.430 -10.818 1.00 76.00 214 ILE A CA 1
ATOM 1742 C C . ILE A 1 214 ? 26.892 -4.843 -11.344 1.00 76.00 214 ILE A C 1
ATOM 1744 O O . ILE A 1 214 ? 27.654 -5.375 -12.144 1.00 76.00 214 ILE A O 1
ATOM 1748 N N . ILE A 1 215 ? 25.781 -5.453 -10.919 1.00 73.50 215 ILE A N 1
ATOM 1749 C CA . ILE A 1 215 ? 25.467 -6.856 -11.213 1.00 73.50 215 ILE A CA 1
ATOM 1750 C C . ILE A 1 215 ? 24.906 -7.001 -12.627 1.00 73.50 215 ILE A C 1
ATOM 1752 O O . ILE A 1 215 ? 25.263 -7.936 -13.341 1.00 73.50 215 ILE A O 1
ATOM 1756 N N . LYS A 1 216 ? 24.019 -6.087 -13.035 1.00 70.88 216 LYS A N 1
ATOM 1757 C CA . LYS A 1 216 ? 23.397 -6.112 -14.370 1.00 70.88 216 LYS A CA 1
ATOM 1758 C C . LYS A 1 216 ? 24.113 -5.233 -15.398 1.00 70.88 216 LYS A C 1
ATOM 1760 O O . LYS A 1 216 ? 23.707 -5.225 -16.554 1.00 70.88 216 LYS A O 1
ATOM 1765 N N . ASN A 1 217 ? 25.167 -4.522 -14.988 1.00 78.50 217 ASN A N 1
ATOM 1766 C CA . ASN A 1 217 ? 25.932 -3.605 -15.833 1.00 78.50 217 ASN A CA 1
ATOM 1767 C C . ASN A 1 217 ? 25.028 -2.567 -16.535 1.00 78.50 217 ASN A C 1
ATOM 1769 O O . ASN A 1 217 ? 25.187 -2.288 -17.722 1.00 78.50 217 ASN A O 1
ATOM 1773 N N . ALA A 1 218 ? 24.039 -2.047 -15.798 1.00 79.88 218 ALA A N 1
ATOM 1774 C CA . ALA A 1 218 ? 22.983 -1.176 -16.311 1.00 79.88 218 ALA A CA 1
ATOM 1775 C C . ALA A 1 218 ? 22.718 -0.004 -15.356 1.00 79.88 218 ALA A C 1
ATOM 1777 O O . ALA A 1 218 ? 22.826 -0.140 -14.134 1.00 79.88 218 ALA A O 1
ATOM 1778 N N . VAL A 1 219 ? 22.338 1.154 -15.899 1.00 85.19 219 VAL A N 1
ATOM 1779 C CA . VAL A 1 219 ? 21.901 2.302 -15.093 1.00 85.19 219 VAL A CA 1
ATOM 1780 C C . VAL A 1 219 ? 20.432 2.096 -14.736 1.00 85.19 219 VAL A C 1
ATOM 1782 O O . VAL A 1 219 ? 19.624 1.793 -15.599 1.00 85.19 219 VAL A O 1
ATOM 1785 N N . ILE A 1 220 ? 20.050 2.251 -13.472 1.00 88.81 220 ILE A N 1
ATOM 1786 C CA . ILE A 1 220 ? 18.672 2.050 -13.002 1.00 88.81 220 ILE A CA 1
ATOM 1787 C C . ILE A 1 220 ? 18.154 3.336 -12.387 1.00 88.81 220 ILE A C 1
ATOM 1789 O O . ILE A 1 220 ? 18.873 4.038 -11.675 1.00 88.81 220 ILE A O 1
ATOM 1793 N N . ILE A 1 221 ? 16.874 3.612 -12.609 1.00 89.44 221 ILE A N 1
ATOM 1794 C CA . ILE A 1 221 ? 16.158 4.669 -11.899 1.00 89.44 221 ILE A CA 1
ATOM 1795 C C . ILE A 1 221 ? 15.771 4.153 -10.506 1.00 89.44 221 ILE A C 1
ATOM 1797 O O . ILE A 1 221 ? 14.881 3.317 -10.369 1.00 89.44 221 ILE A O 1
ATOM 1801 N N . THR A 1 222 ? 16.424 4.660 -9.458 1.00 86.12 222 THR A N 1
ATOM 1802 C CA . THR A 1 222 ? 16.217 4.227 -8.061 1.00 86.12 222 THR A CA 1
ATOM 1803 C C . THR A 1 222 ? 15.375 5.195 -7.247 1.00 86.12 222 THR A C 1
ATOM 1805 O O . THR A 1 222 ? 15.490 5.240 -6.024 1.00 86.12 222 THR A O 1
ATOM 1808 N N . SER A 1 223 ? 14.570 6.031 -7.896 1.00 88.31 223 SER A N 1
ATOM 1809 C CA . SER A 1 223 ? 13.617 6.869 -7.172 1.00 88.31 223 SER A CA 1
ATOM 1810 C C . SER A 1 223 ? 12.681 5.989 -6.342 1.00 88.31 223 SER A C 1
ATOM 1812 O O . SER A 1 223 ? 12.041 5.095 -6.898 1.00 88.31 223 SER A O 1
ATOM 1814 N N . ASP A 1 224 ? 12.569 6.273 -5.041 1.00 88.31 224 ASP A N 1
ATOM 1815 C CA . ASP A 1 224 ? 11.651 5.591 -4.118 1.00 88.31 224 ASP A CA 1
ATOM 1816 C C . ASP A 1 224 ? 10.222 5.534 -4.663 1.00 88.31 224 ASP A C 1
ATOM 1818 O O . ASP A 1 224 ? 9.535 4.532 -4.494 1.00 88.31 224 ASP A O 1
ATOM 1822 N N . VAL A 1 225 ? 9.778 6.583 -5.361 1.00 92.12 225 VAL A N 1
ATOM 1823 C CA . VAL A 1 225 ? 8.427 6.649 -5.929 1.00 92.12 225 VAL A CA 1
ATOM 1824 C C . VAL A 1 225 ? 8.225 5.632 -7.051 1.00 92.12 225 VAL A C 1
ATOM 1826 O O . VAL A 1 225 ? 7.136 5.086 -7.188 1.00 92.12 225 VAL A O 1
ATOM 1829 N N . ILE A 1 226 ? 9.256 5.338 -7.841 1.00 93.19 226 ILE A N 1
ATOM 1830 C CA . ILE A 1 226 ? 9.173 4.374 -8.946 1.00 93.19 226 ILE A CA 1
ATOM 1831 C C . ILE A 1 226 ? 9.369 2.954 -8.411 1.00 93.19 226 ILE A C 1
ATOM 1833 O O . ILE A 1 226 ? 8.536 2.079 -8.653 1.00 93.19 226 ILE A O 1
ATOM 1837 N N . SER A 1 227 ? 10.418 2.742 -7.612 1.00 92.31 227 SER A N 1
ATOM 1838 C CA . SER A 1 227 ? 10.760 1.422 -7.079 1.00 92.31 227 SER A CA 1
ATOM 1839 C C . SER A 1 227 ? 9.686 0.885 -6.128 1.00 92.31 227 SER A C 1
ATOM 1841 O O . SER A 1 227 ? 9.265 -0.263 -6.269 1.00 92.31 227 SER A O 1
ATOM 1843 N N . LYS A 1 228 ? 9.160 1.707 -5.205 1.00 92.69 228 LYS A N 1
ATOM 1844 C CA . LYS A 1 228 ? 8.125 1.275 -4.247 1.00 92.69 228 LYS A CA 1
ATOM 1845 C C . LYS A 1 228 ? 6.730 1.157 -4.863 1.00 92.69 228 LYS A C 1
ATOM 1847 O O . LYS A 1 228 ? 5.896 0.445 -4.303 1.00 92.69 228 LYS A O 1
ATOM 1852 N N . ASN A 1 229 ? 6.479 1.791 -6.012 1.00 94.06 229 ASN A N 1
ATOM 1853 C CA . ASN A 1 229 ? 5.269 1.543 -6.804 1.00 94.06 229 ASN A CA 1
ATOM 1854 C C . ASN A 1 229 ? 5.364 0.268 -7.661 1.00 94.06 229 ASN A C 1
ATOM 1856 O O . ASN A 1 229 ? 4.390 -0.099 -8.306 1.00 94.06 229 ASN A O 1
ATOM 1860 N N . GLY A 1 230 ? 6.488 -0.455 -7.619 1.00 93.38 230 GLY A N 1
ATOM 1861 C CA . GLY A 1 230 ? 6.617 -1.744 -8.293 1.00 93.38 230 GLY A CA 1
ATOM 1862 C C . GLY A 1 230 ? 7.041 -1.625 -9.753 1.00 93.38 230 GLY A C 1
ATOM 1863 O O . GLY A 1 230 ? 6.608 -2.429 -10.573 1.00 93.38 230 GLY A O 1
ATOM 1864 N N . PHE A 1 231 ? 7.886 -0.645 -10.081 1.00 94.12 231 PHE A N 1
ATOM 1865 C CA . PHE A 1 231 ? 8.524 -0.546 -11.390 1.00 94.12 231 PHE A CA 1
ATOM 1866 C C . PHE A 1 231 ? 10.041 -0.593 -11.268 1.00 94.12 231 PHE A C 1
ATOM 1868 O O . PHE A 1 231 ? 10.633 0.069 -10.412 1.00 94.12 231 PHE A O 1
ATOM 1875 N N . ARG A 1 232 ? 10.679 -1.310 -12.193 1.00 92.00 232 ARG A N 1
ATOM 1876 C CA . ARG A 1 232 ? 12.128 -1.264 -12.384 1.00 92.00 232 ARG A CA 1
ATOM 1877 C C . ARG A 1 232 ? 12.450 -0.890 -13.822 1.00 92.00 232 ARG A C 1
ATOM 1879 O O . ARG A 1 232 ? 12.124 -1.623 -14.755 1.00 92.00 232 ARG A O 1
ATOM 1886 N N . ILE A 1 233 ? 13.092 0.264 -13.978 1.00 92.56 233 ILE A N 1
ATOM 1887 C CA . ILE A 1 233 ? 13.410 0.855 -15.277 1.00 92.56 233 ILE A CA 1
ATOM 1888 C C . ILE A 1 233 ? 14.925 0.934 -15.409 1.00 92.56 233 ILE A C 1
ATOM 1890 O O . ILE A 1 233 ? 15.597 1.554 -14.581 1.00 92.56 233 ILE A O 1
ATOM 1894 N N . GLU A 1 234 ? 15.438 0.290 -16.448 1.00 91.38 234 GLU A N 1
ATOM 1895 C CA . GLU A 1 234 ? 16.846 0.312 -16.820 1.00 91.38 234 GLU A CA 1
ATOM 1896 C C . GLU A 1 234 ? 17.050 1.349 -17.919 1.00 91.38 234 GLU A C 1
ATOM 1898 O O . GLU A 1 234 ? 16.385 1.326 -18.949 1.00 91.38 234 GLU A O 1
ATOM 1903 N N . LEU A 1 235 ? 17.959 2.280 -17.688 1.00 88.44 235 LEU A N 1
ATOM 1904 C CA . LEU A 1 235 ? 18.429 3.245 -18.656 1.00 88.44 235 LEU A CA 1
ATOM 1905 C C . LEU A 1 235 ? 19.679 2.680 -19.321 1.00 88.44 235 LEU A C 1
ATOM 1907 O O . LEU A 1 235 ? 20.621 2.253 -18.651 1.00 88.44 235 LEU A O 1
ATOM 1911 N N . THR A 1 236 ? 19.706 2.737 -20.644 1.00 82.62 236 THR A N 1
ATOM 1912 C CA . THR A 1 236 ? 20.932 2.501 -21.392 1.00 82.62 236 THR A CA 1
ATOM 1913 C C . THR A 1 236 ? 21.270 3.751 -22.191 1.00 82.62 236 THR A C 1
ATOM 1915 O O . THR A 1 236 ? 20.448 4.297 -22.930 1.00 82.62 236 THR A O 1
ATOM 1918 N N . GLU A 1 237 ? 22.488 4.241 -21.998 1.00 71.00 237 GLU A N 1
ATOM 1919 C CA . GLU A 1 237 ? 22.992 5.437 -22.664 1.00 71.00 237 GLU A CA 1
ATOM 1920 C C . GLU A 1 237 ? 23.825 4.996 -23.875 1.00 71.00 237 GLU A C 1
ATOM 1922 O O . GLU A 1 237 ? 25.009 4.690 -23.764 1.00 71.00 237 GLU A O 1
ATOM 1927 N N . GLY A 1 238 ? 23.175 4.892 -25.038 1.00 60.06 238 GLY A N 1
ATOM 1928 C CA . GLY A 1 238 ? 23.851 4.759 -26.332 1.00 60.06 238 GLY A CA 1
ATOM 1929 C C . GLY A 1 238 ? 24.280 6.124 -26.883 1.00 60.06 238 GLY A C 1
ATOM 1930 O O . GLY A 1 238 ? 23.796 7.158 -26.425 1.00 60.06 238 GLY A O 1
ATOM 1931 N N . SER A 1 239 ? 25.154 6.128 -27.894 1.00 54.69 239 SER A N 1
ATOM 1932 C CA . SER A 1 239 ? 25.892 7.263 -28.491 1.00 54.69 239 SER A CA 1
ATOM 1933 C C . SER A 1 239 ? 25.067 8.401 -29.141 1.00 54.69 239 SER A C 1
ATOM 1935 O O . SER A 1 239 ? 25.549 9.079 -30.045 1.00 54.69 239 SER A O 1
ATOM 1937 N N . GLY A 1 240 ? 23.842 8.667 -28.680 1.00 63.28 240 GLY A N 1
ATOM 1938 C CA . GLY A 1 240 ? 23.085 9.853 -29.088 1.00 63.28 240 GLY A CA 1
ATOM 1939 C C . GLY A 1 240 ? 21.690 10.015 -28.478 1.00 63.28 240 GLY A C 1
ATOM 1940 O O . GLY A 1 240 ? 21.183 11.134 -28.455 1.00 63.28 240 GLY A O 1
ATOM 1941 N N . ARG A 1 241 ? 21.052 8.949 -27.968 1.00 69.06 241 ARG A N 1
ATOM 1942 C CA . ARG A 1 241 ? 19.747 9.028 -27.283 1.00 69.06 241 ARG A CA 1
ATOM 1943 C C . ARG A 1 241 ? 19.673 8.046 -26.115 1.00 69.06 241 ARG A C 1
ATOM 1945 O O . ARG A 1 241 ? 20.000 6.872 -26.261 1.00 69.06 241 ARG A O 1
ATOM 1952 N N . ALA A 1 242 ? 19.218 8.550 -24.972 1.00 74.06 242 ALA A N 1
ATOM 1953 C CA . ALA A 1 242 ? 18.852 7.746 -23.814 1.00 74.06 242 ALA A CA 1
ATOM 1954 C C . ALA A 1 242 ? 17.630 6.884 -24.157 1.00 74.06 242 ALA A C 1
ATOM 1956 O O . ALA A 1 242 ? 16.613 7.433 -24.576 1.00 74.06 242 ALA A O 1
ATOM 1957 N N . TYR A 1 243 ? 17.723 5.568 -23.966 1.00 83.19 243 TYR A N 1
ATOM 1958 C CA . TYR A 1 243 ? 16.585 4.655 -24.082 1.00 83.19 243 TYR A CA 1
ATOM 1959 C C . TYR A 1 243 ? 16.348 3.940 -22.754 1.00 83.19 243 TYR A C 1
ATOM 1961 O O . TYR A 1 243 ? 17.289 3.518 -22.076 1.00 83.19 243 TYR A O 1
ATOM 1969 N N . CYS A 1 244 ? 15.078 3.837 -22.366 1.00 88.69 244 CYS A N 1
ATOM 1970 C CA . CYS A 1 244 ? 14.663 3.222 -21.112 1.00 88.69 244 CYS A CA 1
ATOM 1971 C C . CYS A 1 244 ? 13.969 1.892 -21.409 1.00 88.69 244 CYS A C 1
ATOM 1973 O O . CYS A 1 244 ? 13.144 1.805 -22.309 1.00 88.69 244 CYS A O 1
ATOM 1975 N N . MET A 1 245 ? 14.256 0.864 -20.621 1.00 90.69 245 MET A N 1
ATOM 1976 C CA . MET A 1 245 ? 13.635 -0.451 -20.711 1.00 90.69 245 MET A CA 1
ATOM 1977 C C . MET A 1 245 ? 12.942 -0.761 -19.388 1.00 90.69 245 MET A C 1
ATOM 1979 O O . MET A 1 245 ? 13.573 -0.798 -18.328 1.00 90.69 245 MET A O 1
ATOM 1983 N N . LEU A 1 246 ? 11.637 -1.010 -19.438 1.00 92.44 246 LEU A N 1
ATOM 1984 C CA . LEU A 1 246 ? 10.899 -1.548 -18.303 1.00 92.44 246 LEU A CA 1
ATOM 1985 C C . LEU A 1 246 ? 11.192 -3.047 -18.207 1.00 92.44 246 LEU A C 1
ATOM 1987 O O . LEU A 1 246 ? 10.806 -3.812 -19.090 1.00 92.44 246 LEU A O 1
ATOM 1991 N N . THR A 1 247 ? 11.895 -3.454 -17.152 1.00 90.38 247 THR A N 1
ATOM 1992 C CA . THR A 1 247 ? 12.357 -4.841 -16.964 1.00 90.38 247 THR A CA 1
ATOM 1993 C C . THR A 1 247 ? 11.512 -5.624 -15.972 1.00 90.38 247 THR A C 1
ATOM 1995 O O . THR A 1 247 ? 11.294 -6.821 -16.153 1.00 90.38 247 THR A O 1
ATOM 1998 N N . GLU A 1 248 ? 11.053 -4.970 -14.907 1.00 92.19 248 GLU A N 1
ATOM 1999 C CA . GLU A 1 248 ? 10.299 -5.622 -13.836 1.00 92.19 248 GLU A CA 1
ATOM 2000 C C . GLU A 1 248 ? 9.093 -4.758 -13.447 1.00 92.19 248 GLU A C 1
ATOM 2002 O O . GLU A 1 248 ? 9.191 -3.528 -13.367 1.00 92.19 248 GLU A O 1
ATOM 2007 N N . THR A 1 249 ? 7.957 -5.412 -13.211 1.00 93.69 249 THR A N 1
ATOM 2008 C CA . THR A 1 249 ? 6.675 -4.793 -12.836 1.00 93.69 249 THR A CA 1
ATOM 2009 C C . THR A 1 249 ? 6.103 -5.447 -11.584 1.00 93.69 249 THR A C 1
ATOM 2011 O O . THR A 1 249 ? 6.581 -6.490 -11.142 1.00 93.69 249 THR A O 1
ATOM 2014 N N . ALA A 1 250 ? 5.062 -4.859 -10.996 1.00 93.25 250 ALA A N 1
ATOM 2015 C CA . ALA A 1 250 ? 4.362 -5.441 -9.858 1.00 93.25 250 ALA A CA 1
ATOM 2016 C C . ALA A 1 250 ? 3.845 -6.861 -10.160 1.00 93.25 250 ALA A C 1
ATOM 2018 O O . ALA A 1 250 ? 3.160 -7.086 -11.154 1.00 93.25 250 ALA A O 1
ATOM 2019 N N . SER A 1 251 ? 4.135 -7.801 -9.262 1.00 89.69 251 SER A N 1
ATOM 2020 C CA . SER A 1 251 ? 3.707 -9.208 -9.353 1.00 89.69 251 SER A CA 1
ATOM 2021 C C . SER A 1 251 ? 2.216 -9.413 -9.064 1.00 89.69 251 SER A C 1
ATOM 2023 O O . SER A 1 251 ? 1.550 -10.214 -9.713 1.00 89.69 251 SER A O 1
ATOM 2025 N N . ASN A 1 252 ? 1.686 -8.678 -8.084 1.00 87.69 252 ASN A N 1
ATOM 2026 C CA . ASN A 1 252 ? 0.363 -8.926 -7.505 1.00 87.69 252 ASN A CA 1
ATOM 2027 C C . ASN A 1 252 ? -0.719 -7.948 -7.991 1.00 87.69 252 ASN A C 1
ATOM 2029 O O . ASN A 1 252 ? -1.827 -7.941 -7.457 1.00 87.69 252 ASN A O 1
ATOM 2033 N N . ILE A 1 253 ? -0.409 -7.104 -8.978 1.00 89.19 253 ILE A N 1
ATOM 2034 C CA . ILE A 1 253 ? -1.369 -6.170 -9.572 1.00 89.19 253 ILE A CA 1
ATOM 2035 C C . ILE A 1 253 ? -1.630 -6.634 -11.002 1.00 89.19 253 ILE A C 1
ATOM 2037 O O . ILE A 1 253 ? -0.734 -6.643 -11.842 1.00 89.19 253 ILE A O 1
ATOM 2041 N N . SER A 1 254 ? -2.868 -7.040 -11.282 1.00 86.50 254 SER A N 1
ATOM 2042 C CA . SER A 1 254 ? -3.271 -7.452 -12.628 1.00 86.50 254 SER A CA 1
ATOM 2043 C C . SER A 1 254 ? -3.129 -6.290 -13.608 1.00 86.50 254 SER A C 1
ATOM 2045 O O . SER A 1 254 ? -3.354 -5.145 -13.224 1.00 86.50 254 SER A O 1
ATOM 2047 N N . PHE A 1 255 ? -2.792 -6.577 -14.869 1.00 86.12 255 PHE A N 1
ATOM 2048 C CA . PHE A 1 255 ? -2.706 -5.584 -15.953 1.00 86.12 255 PHE A CA 1
ATOM 2049 C C . PHE A 1 255 ? -1.883 -4.329 -15.602 1.00 86.12 255 PHE A C 1
ATOM 2051 O O . PHE A 1 255 ? -2.266 -3.229 -15.992 1.00 86.12 255 PHE A O 1
ATOM 2058 N N . TYR A 1 256 ? -0.796 -4.489 -14.841 1.00 91.31 256 TYR A N 1
ATOM 2059 C CA . TYR A 1 256 ? 0.063 -3.387 -14.413 1.00 91.31 256 TYR A CA 1
ATOM 2060 C C . TYR A 1 256 ? 1.196 -3.159 -15.414 1.00 91.31 256 TYR A C 1
ATOM 2062 O O . TYR A 1 256 ? 1.980 -4.072 -15.675 1.00 91.31 256 TYR A O 1
ATOM 2070 N N . GLY A 1 257 ? 1.286 -1.962 -15.992 1.00 90.56 257 GLY A N 1
ATOM 2071 C CA . GLY A 1 257 ? 2.246 -1.705 -17.067 1.00 90.56 257 GLY A CA 1
ATOM 2072 C C . GLY A 1 257 ? 2.525 -0.231 -17.335 1.00 90.56 257 GLY A C 1
ATOM 2073 O O . GLY A 1 257 ? 2.605 0.589 -16.424 1.00 90.56 257 GLY A O 1
ATOM 2074 N N . VAL A 1 258 ? 2.703 0.113 -18.614 1.00 91.44 258 VAL A N 1
ATOM 2075 C CA . VAL A 1 258 ? 3.145 1.455 -19.035 1.00 91.44 258 VAL A CA 1
ATOM 2076 C C . VAL A 1 258 ? 2.105 2.540 -18.743 1.00 91.44 258 VAL A C 1
ATOM 2078 O O . VAL A 1 258 ? 2.478 3.663 -18.419 1.00 91.44 258 VAL A O 1
ATOM 2081 N N . ASN A 1 259 ? 0.810 2.223 -18.824 1.00 92.56 259 ASN A N 1
ATOM 2082 C CA . ASN A 1 259 ? -0.249 3.185 -18.499 1.00 92.56 259 ASN A CA 1
ATOM 2083 C C . ASN A 1 259 ? -0.192 3.583 -17.022 1.00 92.56 259 ASN A C 1
ATOM 2085 O O . ASN A 1 259 ? -0.201 4.764 -16.704 1.00 92.56 259 ASN A O 1
ATOM 2089 N N . ASP A 1 260 ? -0.007 2.613 -16.131 1.00 93.19 260 ASP A N 1
ATOM 2090 C CA . ASP A 1 260 ? 0.145 2.890 -14.706 1.00 93.19 260 ASP A CA 1
ATOM 2091 C C . ASP A 1 260 ? 1.426 3.674 -14.409 1.00 93.19 260 ASP A C 1
ATOM 2093 O O . ASP A 1 260 ? 1.438 4.534 -13.534 1.00 93.19 260 ASP A O 1
ATOM 2097 N N . LEU A 1 261 ? 2.506 3.417 -15.156 1.00 93.75 261 LEU A N 1
ATOM 2098 C CA . LEU A 1 261 ? 3.729 4.212 -15.058 1.00 93.75 261 LEU A CA 1
ATOM 2099 C C . LEU A 1 261 ? 3.480 5.678 -15.449 1.00 93.75 261 LEU A C 1
ATOM 2101 O O . LEU A 1 261 ? 4.013 6.571 -14.788 1.00 93.75 261 LEU A O 1
ATOM 2105 N N . LYS A 1 262 ? 2.658 5.942 -16.475 1.00 93.94 262 LYS A N 1
ATOM 2106 C CA . LYS A 1 262 ? 2.238 7.312 -16.817 1.00 93.94 262 LYS A CA 1
ATOM 2107 C C . LYS A 1 262 ? 1.488 7.954 -15.662 1.00 93.94 262 LYS A C 1
ATOM 2109 O O . LYS A 1 262 ? 1.865 9.051 -15.266 1.00 93.94 262 LYS A O 1
ATOM 2114 N N . ASP A 1 263 ? 0.529 7.246 -15.068 1.00 94.44 263 ASP A N 1
ATOM 2115 C CA . ASP A 1 263 ? -0.225 7.747 -13.916 1.00 94.44 263 ASP A CA 1
ATOM 2116 C C . ASP A 1 263 ? 0.714 8.113 -12.755 1.00 94.44 263 ASP A C 1
ATOM 2118 O O . ASP A 1 263 ? 0.567 9.164 -12.129 1.00 94.44 263 ASP A O 1
ATOM 2122 N N . VAL A 1 264 ? 1.736 7.290 -12.479 1.00 94.56 264 VAL A N 1
ATOM 2123 C CA . VAL A 1 264 ? 2.753 7.611 -11.461 1.00 94.56 264 VAL A CA 1
ATOM 2124 C C . VAL A 1 264 ? 3.532 8.873 -11.823 1.00 94.56 264 VAL A C 1
ATOM 2126 O O . VAL A 1 264 ? 3.719 9.740 -10.969 1.00 94.56 264 VAL A O 1
ATOM 2129 N N . LEU A 1 265 ? 3.983 9.006 -13.071 1.00 94.19 265 LEU A N 1
ATOM 2130 C CA . LEU A 1 265 ? 4.733 10.181 -13.521 1.00 94.19 265 LEU A CA 1
ATOM 2131 C C . LEU A 1 265 ? 3.875 11.455 -13.502 1.00 94.19 265 LEU A C 1
ATOM 2133 O O . LEU A 1 265 ? 4.376 12.519 -13.137 1.00 94.19 265 LEU A O 1
ATOM 2137 N N . GLU A 1 266 ? 2.582 11.362 -13.811 1.00 94.81 266 GLU A N 1
ATOM 2138 C CA . GLU A 1 266 ? 1.630 12.468 -13.671 1.00 94.81 266 GLU A CA 1
ATOM 2139 C C . GLU A 1 266 ? 1.444 12.880 -12.206 1.00 94.81 266 GLU A C 1
ATOM 2141 O O . GLU A 1 266 ? 1.431 14.072 -11.882 1.00 94.81 266 GLU A O 1
ATOM 2146 N N . LEU A 1 267 ? 1.368 11.913 -11.289 1.00 94.12 267 LEU A N 1
ATOM 2147 C CA . LEU A 1 267 ? 1.306 12.205 -9.859 1.00 94.12 267 LEU A CA 1
ATOM 2148 C C . LEU A 1 267 ? 2.602 12.845 -9.344 1.00 94.12 267 LEU A C 1
ATOM 2150 O O . LEU A 1 267 ? 2.531 13.769 -8.530 1.00 94.12 267 LEU A O 1
ATOM 2154 N N . ILE A 1 268 ? 3.764 12.417 -9.847 1.00 94.25 268 ILE A N 1
ATOM 2155 C CA . ILE A 1 268 ? 5.059 13.050 -9.553 1.00 94.25 268 ILE A CA 1
ATOM 2156 C C . ILE A 1 268 ? 5.078 14.484 -10.084 1.00 94.25 268 ILE A C 1
ATOM 2158 O O . ILE A 1 268 ? 5.516 15.386 -9.371 1.00 94.25 268 ILE A O 1
ATOM 2162 N N . LYS A 1 269 ? 4.559 14.725 -11.294 1.00 93.06 269 LYS A N 1
ATOM 2163 C CA . LYS A 1 269 ? 4.440 16.076 -11.862 1.00 93.06 269 LYS A CA 1
ATOM 2164 C C . LYS A 1 269 ? 3.621 16.999 -10.956 1.00 93.06 269 LYS A C 1
ATOM 2166 O O . LYS A 1 269 ? 3.970 18.164 -10.798 1.00 93.06 269 LYS A O 1
ATOM 2171 N N . LYS A 1 270 ? 2.542 16.485 -10.358 1.00 92.38 270 LYS A N 1
ATOM 2172 C CA . LYS A 1 270 ? 1.630 17.261 -9.505 1.00 92.38 270 LYS A CA 1
ATOM 2173 C C . LYS A 1 270 ? 2.158 17.491 -8.086 1.00 92.38 270 LYS A C 1
ATOM 2175 O O . LYS A 1 270 ? 1.970 18.574 -7.542 1.00 92.38 270 LYS A O 1
ATOM 2180 N N . ASN A 1 271 ? 2.756 16.471 -7.470 1.00 88.38 271 ASN A N 1
ATOM 2181 C CA . ASN A 1 271 ? 3.057 16.458 -6.031 1.00 88.38 271 ASN A CA 1
ATOM 2182 C C . ASN A 1 271 ? 4.560 16.486 -5.702 1.00 88.38 271 ASN A C 1
ATOM 2184 O O . ASN A 1 271 ? 4.919 16.625 -4.532 1.00 88.38 271 ASN A O 1
ATOM 2188 N N . GLY A 1 272 ? 5.429 16.348 -6.706 1.00 86.75 272 GLY A N 1
ATOM 2189 C CA . GLY A 1 272 ? 6.871 16.192 -6.542 1.00 86.75 272 GLY A CA 1
ATOM 2190 C C . GLY A 1 272 ? 7.286 14.769 -6.149 1.00 86.75 272 GLY A C 1
ATOM 2191 O O . GLY A 1 272 ? 6.489 13.961 -5.679 1.00 86.75 272 GLY A O 1
ATOM 2192 N N . SER A 1 273 ? 8.571 14.452 -6.314 1.00 84.12 273 SER A N 1
ATOM 2193 C CA . SER A 1 273 ? 9.121 13.114 -6.043 1.00 84.12 273 SER A CA 1
ATOM 2194 C C . SER A 1 273 ? 9.431 12.837 -4.564 1.00 84.12 273 SER A C 1
ATOM 2196 O O . SER A 1 273 ? 9.969 11.779 -4.248 1.00 84.12 273 SER A O 1
ATOM 2198 N N . SER A 1 274 ? 9.160 13.780 -3.656 1.00 83.56 274 SER A N 1
ATOM 2199 C CA . SER A 1 274 ? 9.503 13.671 -2.229 1.00 83.56 274 SER A CA 1
ATOM 2200 C C . SER A 1 274 ? 8.454 12.931 -1.395 1.00 83.56 274 SER A C 1
ATOM 2202 O O . SER A 1 274 ? 8.774 12.437 -0.318 1.00 83.56 274 SER A O 1
ATOM 2204 N N . CYS A 1 275 ? 7.209 12.833 -1.872 1.00 86.31 275 CYS A N 1
ATOM 2205 C CA . CYS A 1 275 ? 6.104 12.251 -1.114 1.00 86.31 275 CYS A CA 1
ATOM 2206 C C . CYS A 1 275 ? 5.558 10.995 -1.804 1.00 86.31 275 CYS A C 1
ATOM 2208 O O . CYS A 1 275 ? 4.779 11.090 -2.754 1.00 86.31 275 CYS A O 1
ATOM 2210 N N . LEU A 1 276 ? 5.934 9.815 -1.297 1.00 90.62 276 LEU A N 1
ATOM 2211 C CA . LEU A 1 276 ? 5.468 8.533 -1.834 1.00 90.62 276 LEU A CA 1
ATOM 2212 C C . LEU A 1 276 ? 3.947 8.391 -1.734 1.00 90.62 276 LEU A C 1
ATOM 2214 O O . LEU A 1 276 ? 3.311 8.050 -2.724 1.00 90.62 276 LEU A O 1
ATOM 2218 N N . GLU A 1 277 ? 3.365 8.698 -0.572 1.00 91.00 277 GLU A N 1
ATOM 2219 C CA . GLU A 1 277 ? 1.929 8.545 -0.297 1.00 91.00 277 GLU A CA 1
ATOM 2220 C C . GLU A 1 277 ? 1.051 9.238 -1.352 1.00 91.00 277 GLU A C 1
ATOM 2222 O O . GLU A 1 277 ? 0.085 8.656 -1.852 1.00 91.00 277 GLU A O 1
ATOM 2227 N N . LYS A 1 278 ? 1.421 10.466 -1.739 1.00 90.19 278 LYS A N 1
ATOM 2228 C CA . LYS A 1 278 ? 0.700 11.259 -2.746 1.00 90.19 278 LYS A CA 1
ATOM 2229 C C . LYS A 1 278 ? 0.959 10.796 -4.180 1.00 90.19 278 LYS A C 1
ATOM 2231 O O . LYS A 1 278 ? 0.158 11.099 -5.062 1.00 90.19 278 LYS A O 1
ATOM 2236 N N . CYS A 1 279 ? 2.044 10.063 -4.410 1.00 93.50 279 CYS A N 1
ATOM 2237 C CA . CYS A 1 279 ? 2.448 9.570 -5.725 1.00 93.50 279 CYS A CA 1
ATOM 2238 C C . CYS A 1 279 ? 2.060 8.108 -5.984 1.00 93.50 279 CYS A C 1
ATOM 2240 O O . CYS A 1 279 ? 2.544 7.499 -6.938 1.00 93.50 279 CYS A O 1
ATOM 2242 N N . ARG A 1 280 ? 1.189 7.524 -5.151 1.00 94.19 280 ARG A N 1
ATOM 2243 C CA . ARG A 1 280 ? 0.638 6.188 -5.395 1.00 94.19 280 ARG A CA 1
ATOM 2244 C C . ARG A 1 280 ? -0.572 6.258 -6.337 1.00 94.19 280 ARG A C 1
ATOM 2246 O O . ARG A 1 280 ? -1.535 6.963 -6.015 1.00 94.19 280 ARG A O 1
ATOM 2253 N N . PRO A 1 281 ? -0.564 5.521 -7.461 1.00 94.50 281 PRO A N 1
ATOM 2254 C CA . PRO A 1 281 ? -1.698 5.462 -8.379 1.00 94.50 281 PRO A CA 1
ATOM 2255 C C . PRO A 1 281 ? -2.859 4.673 -7.760 1.00 94.50 281 PRO A C 1
ATOM 2257 O O . PRO A 1 281 ? -2.679 3.933 -6.788 1.00 94.50 281 PRO A O 1
ATOM 2260 N N . GLU A 1 282 ? -4.066 4.812 -8.313 1.00 92.69 282 GLU A N 1
ATOM 2261 C CA . GLU A 1 282 ? -5.274 4.232 -7.705 1.00 92.69 282 GLU A CA 1
ATOM 2262 C C . GLU A 1 282 ? -5.206 2.704 -7.599 1.00 92.69 282 GLU A C 1
ATOM 2264 O O . GLU A 1 282 ? -5.559 2.143 -6.564 1.00 92.69 282 GLU A O 1
ATOM 2269 N N . ARG A 1 283 ? -4.646 2.018 -8.603 1.00 92.56 283 ARG A N 1
ATOM 2270 C CA . ARG A 1 283 ? -4.453 0.558 -8.538 1.00 92.56 283 ARG A CA 1
ATOM 2271 C C . ARG A 1 283 ? -3.575 0.135 -7.367 1.00 92.56 283 ARG A C 1
ATOM 2273 O O . ARG A 1 283 ? -3.872 -0.848 -6.696 1.00 92.56 283 ARG A O 1
ATOM 2280 N N . VAL A 1 284 ? -2.516 0.895 -7.104 1.00 93.94 284 VAL A N 1
ATOM 2281 C CA . VAL A 1 284 ? -1.596 0.636 -5.992 1.00 93.94 284 VAL A CA 1
ATOM 2282 C C . VAL A 1 284 ? -2.274 0.927 -4.655 1.00 93.94 284 VAL A C 1
ATOM 2284 O O . VAL A 1 284 ? -2.107 0.158 -3.713 1.00 93.94 284 VAL A O 1
ATOM 2287 N N . LYS A 1 285 ? -3.094 1.979 -4.566 1.00 93.62 285 LYS A N 1
ATOM 2288 C CA . LYS A 1 285 ? -3.917 2.241 -3.374 1.00 93.62 285 LYS A CA 1
ATOM 2289 C C . LYS A 1 285 ? -4.900 1.105 -3.103 1.00 93.62 285 LYS A C 1
ATOM 2291 O O . LYS A 1 285 ? -5.028 0.686 -1.957 1.00 93.62 285 LYS A O 1
ATOM 2296 N N . CYS A 1 286 ? -5.564 0.586 -4.137 1.00 92.75 286 CYS A N 1
ATOM 2297 C CA . CYS A 1 286 ? -6.447 -0.574 -4.020 1.00 92.75 286 CYS A CA 1
ATOM 2298 C C . CYS A 1 286 ? -5.691 -1.816 -3.545 1.00 92.75 286 CYS A C 1
ATOM 2300 O O . CYS A 1 286 ? -6.107 -2.430 -2.569 1.00 92.75 286 CYS A O 1
ATOM 2302 N N . TYR A 1 287 ? -4.537 -2.113 -4.146 1.00 94.00 287 TYR A N 1
ATOM 2303 C CA . TYR A 1 287 ? -3.674 -3.207 -3.701 1.00 94.00 287 TYR A CA 1
ATOM 2304 C C . TYR A 1 287 ? -3.276 -3.068 -2.224 1.00 94.00 287 TYR A C 1
ATOM 2306 O O . TYR A 1 287 ? -3.436 -4.005 -1.450 1.00 94.00 287 TYR A O 1
ATOM 2314 N N . ILE A 1 288 ? -2.817 -1.885 -1.801 1.00 94.44 288 ILE A N 1
ATOM 2315 C CA . ILE A 1 288 ? -2.423 -1.630 -0.407 1.00 94.44 288 ILE A CA 1
ATOM 2316 C C . ILE A 1 288 ? -3.617 -1.743 0.547 1.00 94.44 288 ILE A C 1
ATOM 2318 O O . ILE A 1 288 ? -3.463 -2.215 1.672 1.00 94.44 288 ILE A O 1
ATOM 2322 N N . ARG A 1 289 ? -4.813 -1.330 0.115 1.00 93.19 289 ARG A N 1
ATOM 2323 C CA . ARG A 1 289 ? -6.053 -1.487 0.884 1.00 93.19 289 ARG A CA 1
ATOM 2324 C C . ARG A 1 289 ? -6.363 -2.962 1.123 1.00 93.19 289 ARG A C 1
ATOM 2326 O O . ARG A 1 289 ? -6.597 -3.348 2.266 1.00 93.19 289 ARG A O 1
ATOM 2333 N N . ASP A 1 290 ? -6.307 -3.773 0.074 1.00 91.44 290 ASP A N 1
ATOM 2334 C CA . ASP A 1 290 ? -6.548 -5.214 0.166 1.00 91.44 290 ASP A CA 1
ATOM 2335 C C . ASP A 1 290 ? -5.473 -5.904 1.014 1.00 91.44 290 ASP A C 1
ATOM 2337 O O . ASP A 1 290 ? -5.779 -6.756 1.850 1.00 91.44 290 ASP A O 1
ATOM 2341 N N . GLU A 1 291 ? -4.221 -5.473 0.875 1.00 92.56 291 GLU A N 1
ATOM 2342 C CA . GLU A 1 291 ? -3.092 -5.966 1.656 1.00 92.56 291 GLU A CA 1
ATOM 2343 C C . GLU A 1 291 ? -3.223 -5.619 3.145 1.00 92.56 291 GLU A C 1
ATOM 2345 O O . GLU A 1 291 ? -2.990 -6.467 4.007 1.00 92.56 291 GLU A O 1
ATOM 2350 N N . ALA A 1 292 ? -3.675 -4.405 3.469 1.00 92.81 292 ALA A N 1
ATOM 2351 C CA . ALA A 1 292 ? -3.944 -3.992 4.841 1.00 92.81 292 ALA A CA 1
ATOM 2352 C C . ALA A 1 292 ? -5.046 -4.846 5.484 1.00 92.81 292 ALA A C 1
ATOM 2354 O O . ALA A 1 292 ? -4.894 -5.300 6.620 1.00 92.81 292 ALA A O 1
ATOM 2355 N N . VAL A 1 293 ? -6.124 -5.125 4.743 1.00 90.06 293 VAL A N 1
ATOM 2356 C CA . VAL A 1 293 ? -7.200 -6.024 5.186 1.00 90.06 293 VAL A CA 1
ATOM 2357 C C . VAL A 1 293 ? -6.675 -7.450 5.365 1.00 90.06 293 VAL A C 1
ATOM 2359 O O . VAL A 1 293 ? -6.991 -8.109 6.357 1.00 90.06 293 VAL A O 1
ATOM 2362 N N . ARG A 1 294 ? -5.839 -7.939 4.441 1.00 90.50 294 ARG A N 1
ATOM 2363 C CA . ARG A 1 294 ? -5.218 -9.267 4.528 1.00 90.50 294 ARG A CA 1
ATOM 2364 C C . ARG A 1 294 ? -4.343 -9.396 5.775 1.00 90.50 294 ARG A C 1
ATOM 2366 O O . ARG A 1 294 ? -4.470 -10.388 6.488 1.00 90.50 294 ARG A O 1
ATOM 2373 N N . ILE A 1 295 ? -3.496 -8.404 6.052 1.00 89.88 295 ILE A N 1
ATOM 2374 C CA . ILE A 1 295 ? -2.632 -8.363 7.241 1.00 89.88 295 ILE A CA 1
ATOM 2375 C C . ILE A 1 295 ? -3.477 -8.313 8.514 1.00 89.88 295 ILE A C 1
ATOM 2377 O O . ILE A 1 295 ? -3.245 -9.103 9.425 1.00 89.88 295 ILE A O 1
ATOM 2381 N N . ALA A 1 296 ? -4.494 -7.447 8.569 1.00 87.25 296 ALA A N 1
ATOM 2382 C CA . ALA A 1 296 ? -5.365 -7.339 9.736 1.00 87.25 296 ALA A CA 1
ATOM 2383 C C . ALA A 1 296 ? -6.083 -8.664 10.042 1.00 87.25 296 ALA A C 1
ATOM 2385 O O . ALA A 1 296 ? -6.127 -9.085 11.192 1.00 87.25 296 ALA A O 1
ATOM 2386 N N . ARG A 1 297 ? -6.575 -9.377 9.019 1.00 85.38 297 ARG A N 1
ATOM 2387 C CA . ARG A 1 297 ? -7.242 -10.685 9.178 1.00 85.38 297 ARG A CA 1
ATOM 2388 C C . ARG A 1 297 ? -6.318 -11.818 9.624 1.00 85.38 297 ARG A C 1
ATOM 2390 O O . ARG A 1 297 ? -6.808 -12.820 10.134 1.00 85.38 297 ARG A O 1
ATOM 2397 N N . GLN A 1 298 ? -5.012 -11.697 9.397 1.00 84.94 298 GLN A N 1
ATOM 2398 C CA . GLN A 1 298 ? -4.028 -12.678 9.867 1.00 84.94 298 GLN A CA 1
ATOM 2399 C C . GLN A 1 298 ? -3.721 -12.527 11.359 1.00 84.94 298 GLN A C 1
ATOM 2401 O O . GLN A 1 298 ? -3.130 -13.429 11.954 1.00 84.94 298 GLN A O 1
ATOM 2406 N N . CYS A 1 299 ? -4.119 -11.414 11.977 1.00 75.56 299 CYS A N 1
ATOM 2407 C CA . CYS A 1 299 ? -3.931 -11.209 13.401 1.00 75.56 299 CYS A CA 1
ATOM 2408 C C . CYS A 1 299 ? -4.949 -12.008 14.232 1.00 75.56 299 CYS A C 1
ATOM 2410 O O . CYS A 1 299 ? -6.068 -12.260 13.778 1.00 75.56 299 CYS A O 1
ATOM 2412 N N . PRO A 1 300 ? -4.577 -12.418 15.460 1.00 76.56 300 PRO A N 1
ATOM 2413 C CA . PRO A 1 300 ? -5.470 -13.157 16.340 1.00 76.56 300 PRO A CA 1
ATOM 2414 C C . PRO A 1 300 ? -6.799 -12.430 16.563 1.00 76.56 300 PRO A C 1
ATOM 2416 O O . PRO A 1 300 ? -6.838 -11.212 16.728 1.00 76.56 300 PRO A O 1
ATOM 2419 N N . GLY A 1 301 ? -7.884 -13.208 16.648 1.00 70.25 301 GLY A N 1
ATOM 2420 C CA . GLY A 1 301 ? -9.233 -12.709 16.943 1.00 70.25 301 GLY A CA 1
ATOM 2421 C C . GLY A 1 301 ? -9.336 -11.894 18.237 1.00 70.25 301 GLY A C 1
ATOM 2422 O O . GLY A 1 301 ? -10.200 -11.035 18.388 1.00 70.25 301 GLY A O 1
ATOM 2423 N N . ILE A 1 302 ? -8.437 -12.192 19.172 1.00 73.94 302 ILE A N 1
ATOM 2424 C CA . ILE A 1 302 ? -8.331 -11.588 20.491 1.00 73.94 302 ILE A CA 1
ATOM 2425 C C . ILE A 1 302 ? -7.026 -10.799 20.510 1.00 73.94 302 ILE A C 1
ATOM 2427 O O . ILE A 1 302 ? -5.949 -11.384 20.424 1.00 73.94 302 ILE A O 1
ATOM 2431 N N . MET A 1 303 ? -7.134 -9.478 20.619 1.00 81.31 303 MET A N 1
ATOM 2432 C CA . MET A 1 303 ? -5.979 -8.587 20.708 1.00 81.31 303 MET A CA 1
ATOM 2433 C C . MET A 1 303 ? -5.634 -8.284 22.165 1.00 81.31 303 MET A C 1
ATOM 2435 O O . MET A 1 303 ? -6.542 -8.133 22.979 1.00 81.31 303 MET A O 1
ATOM 2439 N N . GLU A 1 304 ? -4.344 -8.183 22.482 1.00 85.06 304 GLU A N 1
ATOM 2440 C CA . GLU A 1 304 ? -3.851 -7.767 23.801 1.00 85.06 304 GLU A CA 1
ATOM 2441 C C . GLU A 1 304 ? -4.137 -6.278 24.056 1.00 85.06 304 GLU A C 1
ATOM 2443 O O . GLU A 1 304 ? -4.186 -5.472 23.119 1.00 85.06 304 GLU A O 1
ATOM 2448 N N . ARG A 1 305 ? -4.328 -5.907 25.330 1.00 87.00 305 ARG A N 1
ATOM 2449 C CA . ARG A 1 305 ? -4.693 -4.536 25.730 1.00 87.00 305 ARG A CA 1
ATOM 2450 C C . ARG A 1 305 ? -3.627 -3.540 25.302 1.00 87.00 305 ARG A C 1
ATOM 2452 O O . ARG A 1 305 ? -3.954 -2.498 24.750 1.00 87.00 305 ARG A O 1
ATOM 2459 N N . GLU A 1 306 ? -2.371 -3.885 25.547 1.00 87.56 306 GLU A N 1
ATOM 2460 C CA . GLU A 1 306 ? -1.196 -3.062 25.284 1.00 87.56 306 GLU A CA 1
ATOM 2461 C C . GLU A 1 306 ? -1.089 -2.770 23.786 1.00 87.56 306 GLU A C 1
ATOM 2463 O O . GLU A 1 306 ? -0.991 -1.618 23.382 1.00 87.56 306 GLU A O 1
ATOM 2468 N N . THR A 1 307 ? -1.260 -3.801 22.952 1.00 87.62 307 THR A N 1
ATOM 2469 C CA . THR A 1 307 ? -1.237 -3.649 21.490 1.00 87.62 307 THR A CA 1
ATOM 2470 C C . THR A 1 307 ? -2.360 -2.733 20.998 1.00 87.62 307 THR A C 1
ATOM 2472 O O . THR A 1 307 ? -2.140 -1.896 20.124 1.00 87.62 307 THR A O 1
ATOM 2475 N N . LEU A 1 308 ? -3.576 -2.864 21.542 1.00 88.75 308 LEU A N 1
ATOM 2476 C CA . LEU A 1 308 ? -4.669 -1.965 21.167 1.00 88.75 308 LEU A CA 1
ATOM 2477 C C . LEU A 1 308 ? -4.421 -0.533 21.647 1.00 88.75 308 LEU A C 1
ATOM 2479 O O . LEU A 1 308 ? -4.725 0.404 20.913 1.00 88.75 308 LEU A O 1
ATOM 2483 N N . GLN A 1 309 ? -3.870 -0.361 22.846 1.00 89.19 309 GLN A N 1
ATOM 2484 C CA . GLN A 1 309 ? -3.554 0.954 23.390 1.00 89.19 309 GLN A CA 1
ATOM 2485 C C . GLN A 1 309 ? -2.511 1.652 22.507 1.00 89.19 309 GLN A C 1
ATOM 2487 O O . GLN A 1 309 ? -2.712 2.803 22.125 1.00 89.19 309 GLN A O 1
ATOM 2492 N N . ASP A 1 310 ? -1.472 0.931 22.081 1.00 89.44 310 ASP A N 1
ATOM 2493 C CA . ASP A 1 310 ? -0.460 1.429 21.145 1.00 89.44 310 ASP A CA 1
ATOM 2494 C C . ASP A 1 310 ? -1.075 1.852 19.803 1.00 89.44 310 ASP A C 1
ATOM 2496 O O . ASP A 1 310 ? -0.727 2.900 19.256 1.00 89.44 310 ASP A O 1
ATOM 2500 N N . LEU A 1 311 ? -2.031 1.076 19.274 1.00 88.88 311 LEU A N 1
ATOM 2501 C CA . LEU A 1 311 ? -2.751 1.431 18.045 1.00 88.88 311 LEU A CA 1
ATOM 2502 C C . LEU A 1 311 ? -3.591 2.702 18.211 1.00 88.88 311 LEU A C 1
ATOM 2504 O O . LEU A 1 311 ? -3.612 3.539 17.307 1.00 88.88 311 LEU A O 1
ATOM 2508 N N . VAL A 1 312 ? -4.278 2.854 19.347 1.00 89.44 312 VAL A N 1
ATOM 2509 C CA . VAL A 1 312 ? -5.067 4.054 19.665 1.00 89.44 312 VAL A CA 1
ATOM 2510 C C . VAL A 1 312 ? -4.153 5.272 19.775 1.00 89.44 312 VAL A C 1
ATOM 2512 O O . VAL A 1 312 ? -4.437 6.291 19.146 1.00 89.44 312 VAL A O 1
ATOM 2515 N N . HIS A 1 313 ? -3.029 5.156 20.486 1.00 88.75 313 HIS A N 1
ATOM 2516 C CA . HIS A 1 313 ? -2.033 6.223 20.581 1.00 88.75 313 HIS A CA 1
ATOM 2517 C C . HIS A 1 313 ? -1.469 6.597 19.211 1.00 88.75 313 HIS A C 1
ATOM 2519 O O . HIS A 1 313 ? -1.455 7.772 18.851 1.00 88.75 313 HIS A O 1
ATOM 2525 N N . TYR A 1 314 ? -1.062 5.608 18.411 1.00 89.12 314 TYR A N 1
ATOM 2526 C CA . TYR A 1 314 ? -0.529 5.859 17.076 1.00 89.12 314 TYR A CA 1
ATOM 2527 C C . TYR A 1 314 ? -1.544 6.579 16.183 1.00 89.12 314 TYR A C 1
ATOM 2529 O O . TYR A 1 314 ? -1.186 7.547 15.507 1.00 89.12 314 TYR A O 1
ATOM 2537 N N . TRP A 1 315 ? -2.807 6.136 16.185 1.00 89.31 315 TRP A N 1
ATOM 2538 C CA . TRP A 1 315 ? -3.878 6.802 15.444 1.00 89.31 315 TRP A CA 1
ATOM 2539 C C . TRP A 1 315 ? -4.091 8.234 15.938 1.00 89.31 315 TRP A C 1
ATOM 2541 O O . TRP A 1 315 ? -4.190 9.146 15.119 1.00 89.31 315 TRP A O 1
ATOM 2551 N N . GLN A 1 316 ? -4.093 8.453 17.253 1.00 86.62 316 GLN A N 1
ATOM 2552 C CA . GLN A 1 316 ? -4.300 9.776 17.827 1.00 86.62 316 GLN A CA 1
ATOM 2553 C C . GLN A 1 316 ? -3.209 10.767 17.410 1.00 86.62 316 GLN A C 1
ATOM 2555 O O . GLN A 1 316 ? -3.510 11.886 16.991 1.00 86.62 316 GLN A O 1
ATOM 2560 N N . SER A 1 317 ? -1.949 10.334 17.471 1.00 86.56 317 SER A N 1
ATOM 2561 C CA . SER A 1 317 ? -0.796 11.172 17.145 1.00 86.56 317 SER A CA 1
ATOM 2562 C C . SER A 1 317 ? -0.626 11.426 15.647 1.00 86.56 317 SER A C 1
ATOM 2564 O O . SER A 1 317 ? -0.150 12.494 15.278 1.00 86.56 317 SER A O 1
ATOM 2566 N N . ASN A 1 318 ? -0.990 10.471 14.782 1.00 83.81 318 ASN A N 1
ATOM 2567 C CA . ASN A 1 318 ? -0.629 10.536 13.358 1.00 83.81 318 ASN A CA 1
ATOM 2568 C C . ASN A 1 318 ? -1.824 10.660 12.404 1.00 83.81 318 ASN A C 1
ATOM 2570 O O . ASN A 1 318 ? -1.660 11.167 11.299 1.00 83.81 318 ASN A O 1
ATOM 2574 N N . LEU A 1 319 ? -3.018 10.197 12.785 1.00 84.81 319 LEU A N 1
ATOM 2575 C CA . LEU A 1 319 ? -4.132 9.955 11.855 1.00 84.81 319 LEU A CA 1
ATOM 2576 C C . LEU A 1 319 ? -5.451 10.630 12.259 1.00 84.81 319 LEU A C 1
ATOM 2578 O O . LEU A 1 319 ? -6.441 10.503 11.544 1.00 84.81 319 LEU A O 1
ATOM 2582 N N . THR A 1 320 ? -5.492 11.380 13.360 1.00 81.31 320 THR A N 1
ATOM 2583 C CA . THR A 1 320 ? -6.701 12.094 13.821 1.00 81.31 320 THR A CA 1
ATOM 2584 C C . THR A 1 320 ? -7.279 13.040 12.780 1.00 81.31 320 THR A C 1
ATOM 2586 O O . THR A 1 320 ? -8.497 13.102 12.618 1.00 81.31 320 THR A O 1
ATOM 2589 N N . HIS A 1 321 ? -6.418 13.706 12.011 1.00 80.44 321 HIS A N 1
ATOM 2590 C CA . HIS A 1 321 ? -6.814 14.597 10.919 1.00 80.44 321 HIS A CA 1
ATOM 2591 C C . HIS A 1 321 ? -7.566 13.887 9.773 1.00 80.44 321 HIS A C 1
ATOM 2593 O O . HIS A 1 321 ? -8.261 14.542 9.002 1.00 80.44 321 HIS A O 1
ATOM 2599 N N . LEU A 1 322 ? -7.451 12.558 9.663 1.00 79.56 322 LEU A N 1
ATOM 2600 C CA . LEU A 1 322 ? -8.121 11.737 8.645 1.00 79.56 322 LEU A CA 1
ATOM 2601 C C . LEU A 1 322 ? -9.491 11.221 9.113 1.00 79.56 322 LEU A C 1
ATOM 2603 O O . LEU A 1 322 ? -10.227 10.613 8.335 1.00 79.56 322 LEU A O 1
ATOM 2607 N N . GLY A 1 323 ? -9.845 11.478 10.374 1.00 79.75 323 GLY A N 1
ATOM 2608 C CA . GLY A 1 323 ? -11.109 11.084 10.979 1.00 79.75 323 GLY A CA 1
ATOM 2609 C C . GLY A 1 323 ? -11.097 9.702 11.638 1.00 79.75 323 GLY A C 1
ATOM 2610 O O . GLY A 1 323 ? -10.128 8.941 11.608 1.00 79.75 323 GLY A O 1
ATOM 2611 N N . ALA A 1 324 ? -12.224 9.378 12.275 1.00 81.44 324 ALA A N 1
ATOM 2612 C CA . ALA A 1 324 ? -12.408 8.174 13.086 1.00 81.44 324 ALA A CA 1
ATOM 2613 C C . ALA A 1 324 ? -13.144 7.042 12.345 1.00 81.44 324 ALA A C 1
ATOM 2615 O O . ALA A 1 324 ? -13.850 6.250 12.973 1.00 81.44 324 ALA A O 1
ATOM 2616 N N . THR A 1 325 ? -13.017 6.963 11.016 1.00 85.38 325 THR A N 1
ATOM 2617 C CA . THR A 1 325 ? -13.724 5.977 10.179 1.00 85.38 325 THR A CA 1
ATOM 2618 C C . THR A 1 325 ? -12.779 5.033 9.455 1.00 85.38 325 THR A C 1
ATOM 2620 O O . THR A 1 325 ? -11.735 5.456 8.969 1.00 85.38 325 THR A O 1
ATOM 2623 N N . CYS A 1 326 ? -13.172 3.763 9.327 1.00 81.62 326 CYS A N 1
ATOM 2624 C CA . CYS A 1 326 ? -12.380 2.748 8.636 1.00 81.62 326 CYS A CA 1
ATOM 2625 C C . CYS A 1 326 ? -12.339 2.957 7.124 1.00 81.62 326 CYS A C 1
ATOM 2627 O O . CYS A 1 326 ? -13.101 3.747 6.572 1.00 81.62 326 CYS A O 1
ATOM 2629 N N . LEU A 1 327 ? -11.524 2.152 6.438 1.00 79.50 327 LEU A N 1
ATOM 2630 C CA . LEU A 1 327 ? -11.457 2.097 4.970 1.00 79.50 327 LEU A CA 1
ATOM 2631 C C . LEU A 1 327 ? -12.828 1.814 4.313 1.00 79.50 327 LEU A C 1
ATOM 2633 O O . LEU A 1 327 ? -13.038 2.136 3.149 1.00 79.50 327 LEU A O 1
ATOM 2637 N N . HIS A 1 328 ? -13.785 1.280 5.083 1.00 77.56 328 HIS A N 1
ATOM 2638 C CA . HIS A 1 328 ? -15.181 1.034 4.702 1.00 77.56 328 HIS A CA 1
ATOM 2639 C C . HIS A 1 328 ? -16.165 2.105 5.227 1.00 77.56 328 HIS A C 1
ATOM 2641 O O . HIS A 1 328 ? -17.367 1.854 5.288 1.00 77.56 328 HIS A O 1
ATOM 2647 N N . ARG A 1 329 ? -15.666 3.271 5.665 1.00 80.56 329 ARG A N 1
ATOM 2648 C CA . ARG A 1 329 ? -16.426 4.424 6.196 1.00 80.56 329 ARG A CA 1
ATOM 2649 C C . ARG A 1 329 ? -17.261 4.151 7.452 1.00 80.56 329 ARG A C 1
ATOM 2651 O O . ARG A 1 329 ? -18.194 4.887 7.754 1.00 80.56 329 ARG A O 1
ATOM 2658 N N . LYS A 1 330 ? -16.935 3.105 8.212 1.00 83.69 330 LYS A N 1
ATOM 2659 C CA . LYS A 1 330 ? -17.599 2.799 9.491 1.00 83.69 330 LYS A CA 1
ATOM 2660 C C . LYS A 1 330 ? -16.764 3.340 10.657 1.00 83.69 330 LYS A C 1
ATOM 2662 O O . LYS A 1 330 ? -15.556 3.097 10.652 1.00 83.69 330 LYS A O 1
ATOM 2667 N N . PRO A 1 331 ? -17.351 3.981 11.679 1.00 86.00 331 PRO A N 1
ATOM 2668 C CA . PRO A 1 331 ? -16.584 4.551 12.785 1.00 86.00 331 PRO A CA 1
ATOM 2669 C C . PRO A 1 331 ? -15.882 3.475 13.62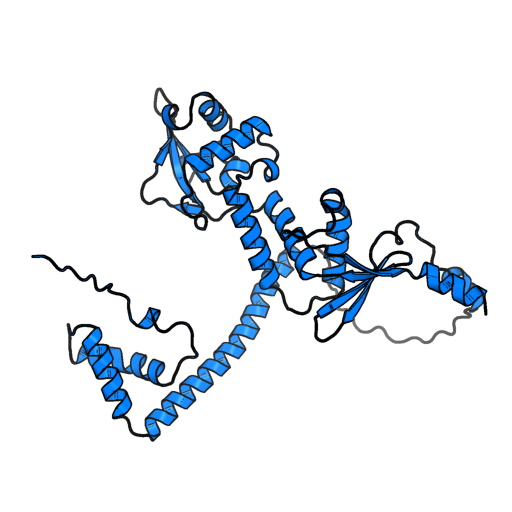8 1.00 86.00 331 PRO A C 1
ATOM 2671 O O . PRO A 1 331 ? -16.372 2.346 13.736 1.00 86.00 331 PRO A O 1
ATOM 2674 N N . PHE A 1 332 ? -14.701 3.773 14.172 1.00 87.19 332 PHE A N 1
ATOM 2675 C CA . PHE A 1 332 ? -13.981 2.855 15.072 1.00 87.19 332 PHE A CA 1
ATOM 2676 C C . PHE A 1 332 ? -14.497 2.933 16.502 1.00 87.19 332 PHE A C 1
ATOM 2678 O O . PHE A 1 332 ? -14.584 1.905 17.169 1.00 87.19 332 PHE A O 1
ATOM 2685 N N . PHE A 1 333 ? -14.823 4.146 16.941 1.00 87.00 333 PHE A N 1
ATOM 2686 C CA . PHE A 1 333 ? -15.270 4.463 18.286 1.00 87.00 333 PHE A CA 1
ATOM 2687 C C . PHE A 1 333 ? -16.786 4.649 18.273 1.00 87.00 333 PHE A C 1
ATOM 2689 O O . PHE A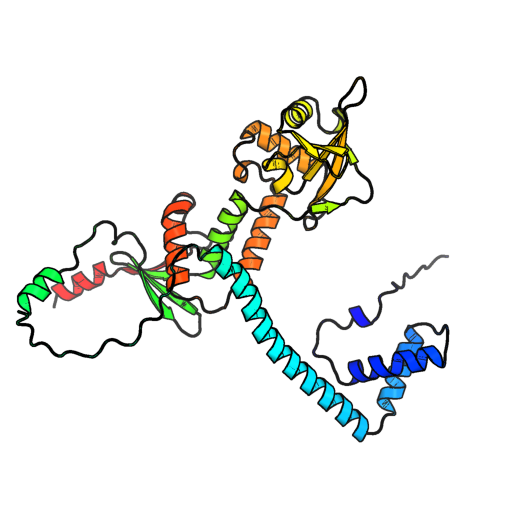 1 333 ? -17.310 5.417 17.466 1.00 87.00 333 PHE A O 1
ATOM 2696 N N . PHE A 1 334 ? -17.480 3.924 19.144 1.00 87.38 334 PHE A N 1
ATOM 2697 C CA . PHE A 1 334 ? -18.912 4.078 19.381 1.00 87.38 334 PHE A CA 1
ATOM 2698 C C . PHE A 1 334 ? -19.119 4.477 20.827 1.00 87.38 334 PHE A C 1
ATOM 2700 O O . PHE A 1 334 ? -18.782 3.705 21.720 1.00 87.38 334 PHE A O 1
ATOM 2707 N N . VAL A 1 335 ? -19.692 5.651 21.055 1.00 87.81 335 VAL A N 1
ATOM 2708 C CA . VAL A 1 335 ? -20.092 6.075 22.395 1.00 87.81 335 VAL A CA 1
ATOM 2709 C C . VAL A 1 335 ? -21.319 5.262 22.805 1.00 87.81 335 VAL A C 1
ATOM 2711 O O . VAL A 1 335 ? -22.283 5.165 22.048 1.00 87.81 335 VAL A O 1
ATOM 2714 N N . LEU A 1 336 ? -21.258 4.625 23.975 1.00 86.62 336 LEU A N 1
ATOM 2715 C CA . LEU A 1 336 ? -22.385 3.900 24.565 1.00 86.62 336 LEU A CA 1
ATOM 2716 C C . LEU A 1 336 ? -23.162 4.785 25.534 1.00 86.62 336 LEU A C 1
ATOM 2718 O O . LEU A 1 336 ? -24.389 4.730 25.559 1.00 86.62 336 LEU A O 1
ATOM 2722 N N . LYS A 1 337 ? -22.448 5.546 26.367 1.00 84.38 337 LYS A N 1
ATOM 2723 C CA . LYS A 1 337 ? -23.051 6.385 27.398 1.00 84.38 337 LYS A CA 1
ATOM 2724 C C . LYS A 1 337 ? -22.124 7.534 27.778 1.00 84.38 337 LYS A C 1
ATOM 2726 O O . LYS A 1 337 ? -20.933 7.303 27.984 1.00 84.38 337 LYS A O 1
ATOM 2731 N N . ASP A 1 338 ? -22.704 8.718 27.935 1.00 82.88 338 ASP A N 1
ATOM 2732 C CA . ASP A 1 338 ? -22.081 9.839 28.631 1.00 82.88 338 ASP A CA 1
ATOM 2733 C C . ASP A 1 338 ? -22.370 9.726 30.143 1.00 82.88 338 ASP A C 1
ATOM 2735 O O . ASP A 1 338 ? -23.492 9.458 30.583 1.00 82.88 338 ASP A O 1
ATOM 2739 N N . LEU A 1 339 ? -21.321 9.828 30.947 1.00 76.56 339 LEU A N 1
ATOM 2740 C CA . LEU A 1 339 ? -21.327 9.726 32.401 1.00 76.56 339 LEU A CA 1
ATOM 2741 C C . LEU A 1 339 ? -21.653 11.064 33.067 1.00 76.56 339 LEU A C 1
ATOM 2743 O O . LEU A 1 339 ? -22.054 11.044 34.231 1.00 76.56 339 LEU A O 1
ATOM 2747 N N . SER A 1 340 ? -21.588 12.183 32.334 1.00 70.75 340 SER A N 1
ATOM 2748 C CA . SER A 1 340 ? -21.990 13.505 32.837 1.00 70.75 340 SER A CA 1
ATOM 2749 C C . SER A 1 340 ? -23.437 13.511 33.364 1.00 70.75 340 SER A C 1
ATOM 2751 O O . SER A 1 340 ? -23.751 14.117 34.391 1.00 70.75 340 SER A O 1
ATOM 2753 N N . GLU A 1 341 ? -24.321 12.732 32.733 1.00 60.06 341 GLU A N 1
ATOM 2754 C CA . GLU A 1 341 ? -25.723 12.574 33.135 1.00 60.06 341 GLU A CA 1
ATOM 2755 C C . GLU A 1 341 ? -25.899 11.802 34.457 1.00 60.06 341 GLU A C 1
ATOM 2757 O O . GLU A 1 341 ? -26.888 11.985 35.171 1.00 60.06 341 GLU A O 1
ATOM 2762 N N . VAL A 1 342 ? -24.945 10.933 34.810 1.00 58.78 342 VAL A N 1
ATOM 2763 C CA . VAL A 1 342 ? -25.006 10.085 36.015 1.00 58.78 342 VAL A CA 1
ATOM 2764 C C . VAL A 1 342 ? -24.588 10.867 37.261 1.00 58.78 342 VAL A C 1
ATOM 2766 O O . VAL A 1 342 ? -25.129 10.638 38.346 1.00 58.78 342 VAL A O 1
ATOM 2769 N N . GLU A 1 343 ? -23.668 11.822 37.118 1.00 54.53 343 GLU A N 1
ATOM 2770 C CA . GLU A 1 343 ? -23.290 12.745 38.193 1.00 54.53 343 GLU A CA 1
ATOM 2771 C C . GLU A 1 343 ? -24.453 13.666 38.604 1.00 54.53 343 GLU A C 1
ATOM 2773 O O . GLU A 1 343 ? -24.672 13.875 39.799 1.00 54.53 343 GLU A O 1
ATOM 2778 N N . LEU A 1 344 ? -25.285 14.108 37.653 1.00 50.72 344 LEU A N 1
ATOM 2779 C CA . LEU A 1 344 ? -26.479 14.923 37.928 1.00 50.72 344 LEU A CA 1
ATOM 2780 C C . LEU A 1 344 ? -27.579 14.166 38.693 1.00 50.72 344 LEU A C 1
ATOM 2782 O O . LEU A 1 344 ? -28.344 14.771 39.445 1.00 50.72 344 LEU A O 1
ATOM 2786 N N . GLN A 1 345 ? -27.669 12.845 38.524 1.00 49.62 345 GLN A N 1
ATOM 2787 C CA . GLN A 1 345 ? -28.631 12.008 39.253 1.00 49.62 345 GLN A CA 1
ATOM 2788 C C . GLN A 1 345 ? -28.174 11.695 40.683 1.00 49.62 345 GLN A C 1
ATOM 2790 O O . GLN A 1 345 ? -29.013 11.534 41.565 1.00 49.62 345 GLN A O 1
ATOM 2795 N N . LYS A 1 346 ? -26.859 11.659 40.939 1.00 51.00 346 LYS A N 1
ATOM 2796 C CA . LYS A 1 346 ? -26.304 11.477 42.291 1.00 51.00 346 LYS A CA 1
ATOM 2797 C C . LYS A 1 346 ? -26.362 12.731 43.163 1.00 51.00 346 LYS A C 1
ATOM 2799 O O . LYS A 1 346 ? -26.287 12.593 44.370 1.00 51.00 346 LYS A O 1
ATOM 2804 N N . GLN A 1 347 ? -26.488 13.925 42.580 1.00 48.84 347 GLN A N 1
ATOM 2805 C CA . GLN A 1 347 ? -26.674 15.177 43.332 1.00 48.84 347 GLN A CA 1
ATOM 2806 C C . GLN A 1 347 ? -28.144 15.481 43.678 1.00 48.84 347 GLN A C 1
ATOM 2808 O O . GLN A 1 347 ? -28.416 16.454 44.376 1.00 48.84 347 GLN A O 1
ATOM 2813 N N . LYS A 1 348 ? -29.096 14.683 43.174 1.00 45.97 348 LYS A N 1
ATOM 2814 C CA . LYS A 1 348 ? -30.541 14.836 43.431 1.00 45.97 348 LYS A CA 1
ATOM 2815 C C . LYS A 1 348 ? -31.117 13.826 44.434 1.00 45.97 348 LYS A C 1
ATOM 2817 O O . LYS A 1 348 ? -32.290 13.948 44.774 1.00 45.97 348 LYS A O 1
ATOM 2822 N N . ASN A 1 349 ? -30.305 12.876 44.895 1.00 38.66 349 ASN A N 1
ATOM 2823 C CA . ASN A 1 349 ? -30.584 11.973 46.015 1.00 38.66 349 ASN A CA 1
ATOM 2824 C C . ASN A 1 349 ? -29.601 12.280 47.141 1.00 38.66 349 ASN A C 1
ATOM 2826 O O . ASN A 1 349 ? -29.972 12.032 48.308 1.00 38.66 349 ASN A O 1
#

Foldseek 3Di:
DDDDDDDDPDDVVVVPPDDQCQLLNVQLVVCLVVLCVVDPPDDPVVSVVVSVVVVVPDDPVSNVVSRVVSVVVVVVVVVVVVVVVVVVVVVVVVVVDDDDDDDPDDDDDDDDDDDPDDVVVVVVVPPPPPPVVVQAFWQWDDADPPQLWTWTDHNQFIWIFPLLQLQLALQLVVCLQQAAFDKDFDPDWDKDDCVLLPVVLVVLQVPADWDQDPVVRFIWRPQSLQRRLFWIKTWDDDDPDIIIITTIGGPPQPPTDDVLVSQLSVQCVVPNSPGNSSSHDPSRSVVSSVVSSVVSVVDDSHDDSVVSSVSSVSCVVPPVVVPQAGVVRHGRIDTPDGNVVVVVVVVVD

Sequence (349 aa):
MAETLNSSNHSVSSQMGCKEQSAFTKFARQERPKVLKEFPGIAFTKVSELLVERWRALPVEEHIKYEKLAKEMDKKRKYSADRISGEQVMSVKSFMSKSWNKKICQRPYRREMALDVSLNKLKEDCVPAHNELMDIVPILIGQLRPSGTWLYRKENEIGVVRHWGLQETVVYYRLMLDHSIPLMKLDSSIPLDESILGPELWKILLSLKKTYDIIKNAVIITSDVISKNGFRIELTEGSGRAYCMLTETASNISFYGVNDLKDVLELIKKNGSSCLEKCRPERVKCYIRDEAVRIARQCPGIMERETLQDLVHYWQSNLTHLGATCLHRKPFFFVLKDLSEVELQKQKN

Radius of gyration: 31.26 Å; chains: 1; bounding box: 58×73×99 Å

Organism: NCBI:txid105785

pLDDT: mean 74.83, std 18.57, range [27.81, 94.81]

InterPro domains:
  IPR009071 High mobility group box domain [PF00505] (20-75)
  IPR009071 High mobility group box domain [PS50118] (17-87)
  IPR009071 High mobility group box domain [SM00398] (16-81)
  IPR036910 High mobility group box domain superfamily [G3DSA:1.10.30.10] (22-74)
  IPR036910 High mobility group box domain superfamily [SSF47095] (18-75)